Protein AF-A0A957K0X7-F1 (afdb_monomer_lite)

Foldseek 3Di:
DVLVVCCVPPVPVSVVVLCLQVVLLVVLVVPVVQNLLSNLLSLLLLLLLLLVLLPDPCLLVVQLLLLLQFPPNPDPVVNCQQFCHPPPGRRGHPVSVVVSVVLSVLSNQLSVLLQCQLVADDDDVNFGRPSLVVSLVSLLVSLVSSVRRDPPPDPNVVSVVSSVSSCVSSGVVVNDRNPPDPDPVSVVSSCCSRPVQLVCCVVPVVPHDCSSVSNCSSPPPDLLDDDDDDCRLVVCQVPDDDPDRPQQVVCVVPDDPVVSVVVVVSSRD

Radius of gyration: 21.28 Å; chains: 1; bounding box: 50×46×60 Å

Structure (mmCIF, N/CA/C/O backbone):
data_AF-A0A957K0X7-F1
#
_entry.id   AF-A0A957K0X7-F1
#
loop_
_atom_site.group_PDB
_atom_site.id
_atom_site.type_symbol
_atom_site.label_atom_id
_atom_site.label_alt_id
_atom_site.label_comp_id
_atom_site.label_asym_id
_atom_site.label_entity_id
_atom_site.label_seq_id
_atom_site.pdbx_PDB_ins_code
_atom_site.Cartn_x
_atom_site.Cartn_y
_atom_site.Cartn_z
_atom_site.occupancy
_atom_site.B_iso_or_equiv
_atom_site.auth_seq_id
_atom_site.auth_comp_id
_atom_site.auth_asym_id
_atom_site.auth_atom_id
_atom_site.pdbx_PDB_model_num
ATOM 1 N N . PRO A 1 1 ? 5.829 -20.694 -10.466 1.00 75.94 1 PRO A N 1
ATOM 2 C CA . PRO A 1 1 ? 5.119 -22.002 -10.437 1.00 75.94 1 PRO A CA 1
ATOM 3 C C . PRO A 1 1 ? 4.956 -22.576 -9.020 1.00 75.94 1 PRO A C 1
ATOM 5 O O . PRO A 1 1 ? 3.853 -22.984 -8.684 1.00 75.94 1 PRO A O 1
ATOM 8 N N . LEU A 1 2 ? 6.001 -22.562 -8.178 1.00 86.12 2 LEU A N 1
ATOM 9 C CA . LEU A 1 2 ? 5.948 -23.133 -6.823 1.00 86.12 2 LEU A CA 1
ATOM 10 C C . LEU A 1 2 ? 4.827 -22.539 -5.955 1.00 86.12 2 LEU A C 1
ATOM 12 O O . LEU A 1 2 ? 4.089 -23.286 -5.329 1.00 86.12 2 LEU A O 1
ATOM 16 N N . LEU A 1 3 ? 4.651 -21.213 -5.975 1.00 87.25 3 LEU A N 1
ATOM 17 C CA . LEU A 1 3 ? 3.616 -20.561 -5.170 1.00 87.25 3 LEU A CA 1
ATOM 18 C C . LEU A 1 3 ? 2.190 -20.962 -5.587 1.00 87.25 3 LEU A C 1
ATOM 20 O O . LEU A 1 3 ? 1.330 -21.157 -4.739 1.00 87.25 3 LEU A O 1
ATOM 24 N N . LEU A 1 4 ? 1.949 -21.146 -6.889 1.00 88.25 4 LEU A N 1
ATOM 25 C CA . LEU A 1 4 ? 0.657 -21.624 -7.393 1.00 88.25 4 LEU A CA 1
ATOM 26 C C . LEU A 1 4 ? 0.376 -23.064 -6.949 1.00 88.25 4 LEU A C 1
ATOM 28 O O . LEU A 1 4 ? -0.741 -23.376 -6.549 1.00 88.25 4 LEU A O 1
ATOM 32 N N . LEU A 1 5 ? 1.399 -23.925 -6.982 1.00 90.44 5 LEU A N 1
ATOM 33 C CA . LEU A 1 5 ? 1.295 -25.305 -6.503 1.00 90.44 5 LEU A CA 1
ATOM 34 C C . LEU A 1 5 ? 1.078 -25.359 -4.986 1.00 90.44 5 LEU A C 1
ATOM 36 O O . LEU A 1 5 ? 0.284 -26.171 -4.518 1.00 90.44 5 LEU A O 1
ATOM 40 N N . LEU A 1 6 ? 1.721 -24.466 -4.226 1.00 90.81 6 LEU A N 1
ATOM 41 C CA . LEU A 1 6 ? 1.507 -24.337 -2.785 1.00 90.81 6 LEU A CA 1
ATOM 42 C C . LEU A 1 6 ? 0.037 -24.048 -2.470 1.00 90.81 6 LEU A C 1
ATOM 44 O O . LEU A 1 6 ? -0.514 -24.693 -1.591 1.00 90.81 6 LEU A O 1
ATOM 48 N N . GLY A 1 7 ? -0.627 -23.174 -3.233 1.00 88.94 7 GLY A N 1
ATOM 49 C CA . GLY A 1 7 ? -2.047 -22.856 -3.032 1.00 88.94 7 GLY A CA 1
ATOM 50 C C . GLY A 1 7 ? -3.010 -24.039 -3.183 1.00 88.94 7 GLY A C 1
ATOM 51 O O . GLY A 1 7 ? -4.114 -23.991 -2.640 1.00 88.94 7 GLY A O 1
ATOM 52 N N . LEU A 1 8 ? -2.602 -25.114 -3.868 1.00 90.75 8 LEU A N 1
ATOM 53 C CA . LEU A 1 8 ? -3.391 -26.346 -3.967 1.00 90.75 8 LEU A CA 1
ATOM 54 C C . LEU A 1 8 ? -3.310 -27.201 -2.694 1.00 90.75 8 LEU A C 1
ATOM 56 O O . LEU A 1 8 ? -4.257 -27.928 -2.405 1.00 90.75 8 LEU A O 1
ATOM 60 N N . ASN A 1 9 ? -2.205 -27.109 -1.949 1.00 91.50 9 ASN A N 1
ATOM 61 C CA . ASN A 1 9 ? -1.919 -27.963 -0.794 1.00 91.50 9 ASN A CA 1
ATOM 62 C C . ASN A 1 9 ? -2.063 -27.214 0.543 1.00 91.50 9 ASN A C 1
ATOM 64 O O . ASN A 1 9 ? -2.722 -27.690 1.461 1.00 91.50 9 ASN A O 1
ATOM 68 N N . ASP A 1 10 ? -1.494 -26.012 0.632 1.00 92.50 10 ASP A N 1
ATOM 69 C CA . ASP A 1 10 ? -1.505 -25.153 1.813 1.00 92.50 10 ASP A CA 1
ATOM 70 C C . ASP A 1 10 ? -2.049 -23.762 1.462 1.00 92.50 10 ASP A C 1
ATOM 72 O O . ASP A 1 10 ? -1.348 -22.854 0.996 1.00 92.50 10 ASP A O 1
ATOM 76 N N . ARG A 1 11 ? -3.346 -23.590 1.722 1.00 87.81 11 ARG A N 1
ATOM 77 C CA . ARG A 1 11 ? -4.038 -22.315 1.511 1.00 87.81 11 ARG A CA 1
ATOM 78 C C . ARG A 1 11 ? -3.596 -21.244 2.502 1.00 87.81 11 ARG A C 1
ATOM 80 O O . ARG A 1 11 ? -3.656 -20.069 2.154 1.00 87.81 11 ARG A O 1
ATOM 87 N N . ALA A 1 12 ? -3.172 -21.615 3.709 1.00 88.00 12 ALA A N 1
ATOM 88 C CA . ALA A 1 12 ? -2.762 -20.650 4.720 1.00 88.00 12 ALA A CA 1
ATOM 89 C C . ALA A 1 12 ? -1.442 -19.996 4.312 1.00 88.00 12 ALA A C 1
ATOM 91 O O . ALA A 1 12 ? -1.374 -18.771 4.235 1.00 88.00 12 ALA A O 1
ATOM 92 N N . ALA A 1 13 ? -0.436 -20.795 3.949 1.00 88.50 13 ALA A N 1
ATOM 93 C CA . ALA A 1 13 ? 0.838 -20.285 3.455 1.00 88.50 13 ALA A CA 1
ATOM 94 C C . ALA A 1 13 ? 0.672 -19.501 2.145 1.00 88.50 13 ALA A C 1
ATOM 96 O O . ALA A 1 13 ? 1.272 -18.438 1.984 1.00 88.50 13 ALA A O 1
ATOM 97 N N . PHE A 1 14 ? -0.185 -19.976 1.233 1.00 90.75 14 PHE A N 1
ATOM 98 C CA . PHE A 1 14 ? -0.487 -19.251 0.001 1.00 90.75 14 PHE A CA 1
ATOM 99 C C . PHE A 1 14 ? -1.136 -17.894 0.269 1.00 90.75 14 PHE A C 1
ATOM 101 O O . PHE A 1 14 ? -0.671 -16.902 -0.265 1.00 90.75 14 PHE A O 1
ATOM 108 N N . LEU A 1 15 ? -2.168 -17.804 1.111 1.00 87.50 15 LEU A N 1
ATOM 109 C CA . LEU A 1 15 ? -2.799 -16.516 1.424 1.00 87.50 15 LEU A CA 1
ATOM 110 C C . LEU A 1 15 ? -1.862 -15.598 2.225 1.00 87.50 15 LEU A C 1
ATOM 112 O O . LEU A 1 15 ? -1.816 -14.396 1.966 1.00 87.50 15 LEU A O 1
ATOM 116 N N . ALA A 1 16 ? -1.064 -16.155 3.141 1.00 85.19 16 ALA A N 1
ATOM 117 C CA . ALA A 1 16 ? -0.061 -15.412 3.902 1.00 85.19 16 ALA A CA 1
ATOM 118 C C . ALA A 1 16 ? 1.037 -14.819 3.006 1.00 85.19 16 ALA A C 1
ATOM 120 O O . ALA A 1 16 ? 1.579 -13.762 3.318 1.00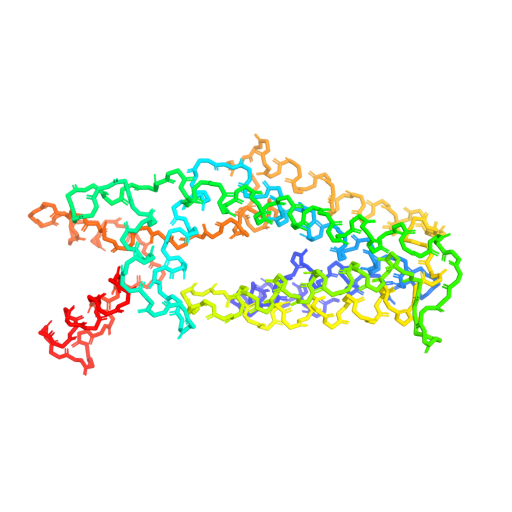 85.19 16 ALA A O 1
ATOM 121 N N . SER A 1 17 ? 1.332 -15.440 1.858 1.00 87.81 17 SER A N 1
ATOM 122 C CA . SER A 1 17 ? 2.281 -14.896 0.885 1.00 87.81 17 SER A CA 1
ATOM 123 C C . SER A 1 17 ? 1.725 -13.723 0.074 1.00 87.81 17 SER A C 1
ATOM 125 O O . SER A 1 17 ? 2.425 -13.235 -0.810 1.00 87.81 17 SER A O 1
ATOM 127 N N . ARG A 1 18 ? 0.467 -13.319 0.278 1.00 87.62 18 ARG A N 1
ATOM 128 C CA . ARG A 1 18 ? -0.176 -12.177 -0.398 1.00 87.62 18 ARG A CA 1
ATOM 129 C C . ARG A 1 18 ? -0.041 -12.220 -1.929 1.00 87.62 18 ARG A C 1
ATOM 131 O O . ARG A 1 18 ? 0.514 -11.294 -2.538 1.00 87.62 18 ARG A O 1
ATOM 138 N N . PRO A 1 19 ? -0.479 -13.319 -2.567 1.00 90.19 19 PRO A N 1
ATOM 139 C CA . PRO A 1 19 ? -0.255 -13.595 -3.980 1.00 90.19 19 PRO A CA 1
ATOM 140 C C . PRO A 1 19 ? -0.876 -12.518 -4.870 1.00 90.19 19 PRO A C 1
ATOM 142 O O . PRO A 1 19 ? -0.312 -12.195 -5.909 1.00 90.19 19 PRO A O 1
ATOM 145 N N . GLU A 1 20 ? -1.960 -11.880 -4.435 1.00 88.25 20 GLU A N 1
ATOM 146 C CA . GLU A 1 20 ? -2.572 -10.741 -5.117 1.00 88.25 20 GLU A CA 1
ATOM 147 C C . GLU A 1 20 ? -1.598 -9.565 -5.350 1.00 88.25 20 GLU A C 1
ATOM 149 O O . GLU A 1 20 ? -1.790 -8.792 -6.284 1.00 88.25 20 GLU A O 1
ATOM 154 N N . HIS A 1 21 ? -0.506 -9.479 -4.579 1.00 87.94 21 HIS A N 1
ATOM 155 C CA . HIS A 1 21 ? 0.579 -8.512 -4.773 1.00 87.94 21 HIS A CA 1
ATOM 156 C C . HIS A 1 21 ? 1.836 -9.171 -5.335 1.00 87.94 21 HIS A C 1
ATOM 158 O O . HIS A 1 21 ? 2.319 -8.830 -6.417 1.00 87.94 21 HIS A O 1
ATOM 164 N N . TYR A 1 22 ? 2.402 -10.105 -4.567 1.00 90.00 22 TYR A N 1
ATOM 165 C CA . TYR A 1 22 ? 3.768 -10.560 -4.795 1.00 90.00 22 TYR A CA 1
ATOM 166 C C . TYR A 1 22 ? 3.854 -11.566 -5.932 1.00 90.00 22 TYR A C 1
ATOM 168 O O . TYR A 1 22 ? 4.857 -11.568 -6.634 1.00 90.00 22 TYR A O 1
ATOM 176 N N . LEU A 1 23 ? 2.811 -12.359 -6.202 1.00 92.62 23 LEU A N 1
ATOM 177 C CA . LEU A 1 23 ? 2.811 -13.217 -7.390 1.00 92.62 23 LEU A CA 1
ATOM 178 C C . LEU A 1 23 ? 2.775 -12.374 -8.671 1.00 92.62 23 LEU A C 1
ATOM 180 O O . LEU A 1 23 ? 3.485 -12.685 -9.629 1.00 92.62 23 LEU A O 1
ATOM 184 N N . ILE A 1 24 ? 1.995 -11.289 -8.677 1.00 93.06 24 ILE A N 1
ATOM 185 C CA . ILE A 1 24 ? 1.929 -10.365 -9.815 1.00 93.06 24 ILE A CA 1
ATOM 186 C C . ILE A 1 24 ? 3.279 -9.663 -10.000 1.00 93.06 24 ILE A C 1
ATOM 188 O O . ILE A 1 24 ? 3.824 -9.673 -11.101 1.00 93.06 24 ILE A O 1
ATOM 192 N N . GLY A 1 25 ? 3.885 -9.161 -8.920 1.00 94.00 25 GLY A N 1
ATOM 193 C CA . GLY A 1 25 ? 5.240 -8.597 -8.953 1.00 94.00 25 GLY A CA 1
ATOM 194 C C . GLY A 1 25 ? 6.307 -9.592 -9.428 1.00 94.00 25 GLY A C 1
ATOM 195 O O . GLY A 1 25 ? 7.144 -9.246 -10.257 1.00 94.00 25 GLY A O 1
ATOM 196 N N . LEU A 1 26 ? 6.254 -10.847 -8.969 1.00 93.50 26 LEU A N 1
ATOM 197 C CA . LEU A 1 26 ? 7.161 -11.916 -9.403 1.00 93.50 26 LEU A CA 1
ATOM 198 C C . LEU A 1 26 ? 6.997 -12.249 -10.890 1.00 93.50 26 LEU A C 1
ATOM 200 O O . LEU A 1 26 ? 7.977 -12.568 -11.559 1.00 93.50 26 LEU A O 1
ATOM 204 N N . THR A 1 27 ? 5.779 -12.138 -11.424 1.00 94.31 27 THR A N 1
ATOM 205 C CA . THR A 1 27 ? 5.501 -12.377 -12.848 1.00 94.31 27 THR A CA 1
ATOM 206 C C . THR A 1 27 ? 6.247 -11.382 -13.740 1.00 94.31 27 THR A C 1
ATOM 208 O O . THR A 1 27 ? 6.718 -11.770 -14.806 1.00 94.31 27 THR A O 1
ATOM 211 N N . CYS A 1 28 ? 6.460 -10.139 -13.289 1.00 96.88 28 CYS A N 1
ATOM 212 C CA . CYS A 1 28 ? 7.259 -9.151 -14.024 1.00 96.88 28 CYS A CA 1
ATOM 213 C C . CYS A 1 28 ? 8.699 -9.631 -14.278 1.00 96.88 28 CYS A C 1
ATOM 215 O O . CYS A 1 28 ? 9.262 -9.346 -15.331 1.00 96.88 28 CYS A O 1
ATOM 217 N N . PHE A 1 29 ? 9.292 -10.410 -13.367 1.00 95.56 29 PHE A N 1
ATOM 218 C CA . PHE A 1 29 ? 10.654 -10.935 -13.531 1.00 95.56 29 PHE A CA 1
ATOM 219 C C . PHE A 1 29 ? 10.766 -12.062 -14.568 1.00 95.56 29 PHE A C 1
ATOM 221 O O . PHE A 1 29 ? 11.875 -12.393 -14.981 1.00 95.56 29 PHE A O 1
ATOM 228 N N . LEU A 1 30 ? 9.644 -12.611 -15.049 1.00 95.31 30 LEU A N 1
ATOM 229 C CA . LEU A 1 30 ? 9.630 -13.511 -16.209 1.00 95.31 30 LEU A CA 1
ATOM 230 C C . LEU A 1 30 ? 9.859 -12.762 -17.534 1.00 95.31 30 LEU A C 1
ATOM 232 O O . LEU A 1 30 ? 10.101 -13.394 -18.558 1.00 95.31 30 LEU A O 1
ATOM 236 N N . PHE A 1 31 ? 9.815 -11.426 -17.509 1.00 97.12 31 PHE A N 1
ATOM 237 C CA . PHE A 1 31 ? 10.054 -10.542 -18.647 1.00 97.12 31 PHE A CA 1
ATOM 238 C C . PHE A 1 31 ? 11.216 -9.591 -18.312 1.00 97.12 31 PHE A C 1
ATOM 240 O O . PHE A 1 31 ? 10.979 -8.447 -17.922 1.00 97.12 31 PHE A O 1
ATOM 247 N N . PRO A 1 32 ? 12.486 -10.024 -18.438 1.00 95.62 32 PRO A N 1
ATOM 248 C CA . PRO A 1 32 ? 13.634 -9.269 -17.926 1.00 95.62 32 PRO A CA 1
ATOM 249 C C . PRO A 1 32 ? 13.706 -7.818 -18.417 1.00 95.62 32 PRO A C 1
ATOM 251 O O . PRO A 1 32 ? 13.955 -6.921 -17.611 1.00 95.62 32 PRO A O 1
ATOM 254 N N . ALA A 1 33 ? 13.407 -7.584 -19.700 1.00 96.25 33 ALA A N 1
ATOM 255 C CA . ALA A 1 33 ? 13.411 -6.257 -20.319 1.00 96.25 33 ALA A CA 1
ATOM 256 C C . ALA A 1 33 ? 12.363 -5.293 -19.730 1.00 96.25 33 ALA A C 1
ATOM 258 O O . ALA A 1 33 ? 12.606 -4.092 -19.663 1.00 96.25 33 ALA A O 1
ATOM 259 N N . ASP A 1 34 ? 11.234 -5.820 -19.252 1.00 97.44 34 ASP A N 1
ATOM 260 C CA . ASP A 1 34 ? 10.107 -5.033 -18.742 1.00 97.44 34 ASP A CA 1
ATOM 261 C C . ASP A 1 34 ? 9.966 -5.115 -17.213 1.00 97.44 34 ASP A C 1
ATOM 263 O O . ASP A 1 34 ? 9.075 -4.494 -16.633 1.00 97.44 34 ASP A O 1
ATOM 267 N N . SER A 1 35 ? 10.834 -5.878 -16.544 1.00 97.38 35 SER A N 1
ATOM 268 C CA . SER A 1 35 ? 10.700 -6.253 -15.132 1.00 97.38 35 SER A CA 1
ATOM 269 C C . SER A 1 35 ? 10.519 -5.052 -14.197 1.00 97.38 35 SER A C 1
ATOM 271 O O . SER A 1 35 ? 9.597 -5.034 -13.381 1.00 97.38 35 SER A O 1
ATOM 273 N N . LEU A 1 36 ? 11.343 -4.012 -14.358 1.00 97.56 36 LEU A N 1
ATOM 274 C CA . LEU A 1 36 ? 11.275 -2.785 -13.558 1.00 97.56 36 LEU A CA 1
ATOM 275 C C . LEU A 1 36 ? 10.029 -1.947 -13.868 1.00 97.56 36 LEU A C 1
ATOM 277 O O . LEU A 1 36 ? 9.385 -1.448 -12.946 1.00 97.56 36 LEU A O 1
ATOM 281 N N . ALA A 1 37 ? 9.677 -1.793 -15.147 1.00 97.88 37 ALA A N 1
ATOM 282 C CA . ALA A 1 37 ? 8.491 -1.043 -15.559 1.00 97.88 37 ALA A CA 1
ATOM 283 C C . ALA A 1 37 ? 7.209 -1.727 -15.053 1.00 97.88 37 ALA A C 1
ATOM 285 O O . ALA A 1 37 ? 6.363 -1.086 -14.427 1.00 97.88 37 ALA A O 1
ATOM 286 N N . GLY A 1 38 ? 7.124 -3.051 -15.205 1.00 98.12 38 GLY A N 1
ATOM 287 C CA . GLY A 1 38 ? 6.034 -3.864 -14.681 1.00 98.12 38 GLY A CA 1
ATOM 288 C C . GLY A 1 38 ? 5.938 -3.793 -13.158 1.00 98.12 38 GLY A C 1
ATOM 289 O O . GLY A 1 38 ? 4.861 -3.545 -12.625 1.00 98.12 38 GLY A O 1
ATOM 290 N N . ALA A 1 39 ? 7.056 -3.929 -12.436 1.00 97.81 39 ALA A N 1
ATOM 291 C CA . ALA A 1 39 ? 7.071 -3.805 -10.977 1.00 97.81 39 ALA A CA 1
ATOM 292 C C . ALA A 1 39 ? 6.598 -2.420 -10.496 1.00 97.81 39 ALA A C 1
ATOM 294 O O . ALA A 1 39 ? 5.849 -2.339 -9.521 1.00 97.81 39 ALA A O 1
ATOM 295 N N . LYS A 1 40 ? 6.954 -1.333 -11.199 1.00 98.06 40 LYS A N 1
ATOM 296 C CA . LYS A 1 40 ? 6.414 0.007 -10.911 1.00 98.06 40 LYS A CA 1
ATOM 297 C C . LYS A 1 40 ? 4.900 0.056 -11.052 1.00 98.06 40 LYS A C 1
ATOM 299 O O . LYS A 1 40 ? 4.242 0.608 -10.175 1.00 98.06 40 LYS A O 1
ATOM 304 N N . LEU A 1 41 ? 4.345 -0.521 -12.119 1.00 98.12 41 LEU A N 1
ATOM 305 C CA . LEU A 1 41 ? 2.894 -0.582 -12.305 1.00 98.12 41 LEU A CA 1
ATOM 306 C C . LEU A 1 41 ? 2.215 -1.367 -11.185 1.00 98.12 41 LEU A C 1
ATOM 308 O O . LEU A 1 41 ? 1.186 -0.919 -10.690 1.00 98.12 41 LEU A O 1
ATOM 312 N N . VAL A 1 42 ? 2.810 -2.479 -10.738 1.00 97.94 42 VAL A N 1
ATOM 313 C CA . VAL A 1 42 ? 2.302 -3.234 -9.584 1.00 97.94 42 VAL A CA 1
ATOM 314 C C . VAL A 1 42 ? 2.255 -2.341 -8.345 1.00 97.94 42 VAL A C 1
ATOM 316 O O . VAL A 1 42 ? 1.189 -2.200 -7.760 1.00 97.94 42 VAL A O 1
ATOM 319 N N . TRP A 1 43 ? 3.348 -1.663 -7.982 1.00 97.50 43 TRP A N 1
ATOM 320 C CA . TRP A 1 43 ? 3.361 -0.753 -6.826 1.00 97.50 43 TRP A CA 1
ATOM 321 C C . TRP A 1 43 ? 2.329 0.377 -6.940 1.00 97.50 43 TRP A C 1
ATOM 323 O O . TRP A 1 43 ? 1.587 0.627 -5.990 1.00 97.50 43 TRP A O 1
ATOM 333 N N . LEU A 1 44 ? 2.231 1.023 -8.108 1.00 97.69 44 LEU A N 1
ATOM 334 C CA . LEU A 1 44 ? 1.233 2.067 -8.363 1.00 97.69 44 LEU A CA 1
ATOM 335 C C . LEU A 1 44 ? -0.194 1.533 -8.220 1.00 97.69 44 LEU A C 1
ATOM 337 O O . LEU A 1 44 ? -1.015 2.171 -7.566 1.00 97.69 44 LEU A O 1
ATOM 341 N N . GLY A 1 45 ? -0.483 0.363 -8.796 1.00 97.19 45 GLY A N 1
ATOM 342 C CA . GLY A 1 45 ? -1.791 -0.280 -8.711 1.00 97.19 45 GLY A CA 1
ATOM 343 C C . GLY A 1 45 ? -2.163 -0.621 -7.271 1.00 97.19 45 GLY A C 1
ATOM 344 O O . GLY A 1 45 ? -3.281 -0.344 -6.843 1.00 97.19 45 GLY A O 1
ATOM 345 N N . ILE A 1 46 ? -1.214 -1.146 -6.496 1.00 95.81 46 ILE A N 1
ATOM 346 C CA . ILE A 1 46 ? -1.425 -1.464 -5.083 1.00 95.81 46 ILE A CA 1
ATOM 347 C C . ILE A 1 46 ? -1.791 -0.208 -4.295 1.00 95.81 46 ILE A C 1
ATOM 349 O O . ILE A 1 46 ? -2.814 -0.206 -3.615 1.00 95.81 46 ILE A O 1
ATOM 353 N N . TRP A 1 47 ? -0.993 0.858 -4.390 1.00 96.88 47 TRP A N 1
ATOM 354 C CA . TRP A 1 47 ? -1.267 2.106 -3.674 1.00 96.88 47 TRP A CA 1
ATOM 355 C C . TRP A 1 47 ? -2.580 2.753 -4.117 1.00 96.88 47 TRP A C 1
ATOM 357 O O . TRP A 1 47 ? -3.357 3.205 -3.278 1.00 96.88 47 TRP A O 1
ATOM 367 N N . PHE A 1 48 ? -2.874 2.731 -5.418 1.00 97.69 48 PHE A N 1
ATOM 368 C CA . PHE A 1 48 ? -4.123 3.256 -5.958 1.00 97.69 48 PHE A CA 1
ATOM 369 C C . PHE A 1 48 ? -5.345 2.526 -5.390 1.00 97.69 48 PHE A C 1
ATOM 371 O O . PHE A 1 48 ? -6.277 3.164 -4.898 1.00 97.69 48 PHE A O 1
ATOM 378 N N . TRP A 1 49 ? -5.350 1.191 -5.408 1.00 96.62 49 TRP A N 1
ATOM 379 C CA . TRP A 1 49 ? -6.476 0.420 -4.879 1.00 96.62 49 TRP A CA 1
ATOM 380 C C . TRP A 1 49 ? -6.531 0.421 -3.353 1.00 96.62 49 TRP A C 1
ATOM 382 O O . TRP A 1 49 ? -7.624 0.400 -2.787 1.00 96.62 49 TRP A O 1
ATOM 392 N N . ALA A 1 50 ? -5.388 0.534 -2.674 1.00 94.44 50 ALA A N 1
ATOM 393 C CA . ALA A 1 50 ? -5.346 0.741 -1.234 1.00 94.44 50 ALA A CA 1
ATOM 394 C C . ALA A 1 50 ? -5.998 2.076 -0.839 1.00 94.44 50 ALA A C 1
ATOM 396 O O . ALA A 1 50 ? -6.810 2.092 0.091 1.00 94.44 50 ALA A O 1
ATOM 397 N N . ALA A 1 51 ? -5.741 3.160 -1.575 1.00 96.38 51 ALA A N 1
ATOM 398 C CA . ALA A 1 51 ? -6.442 4.433 -1.406 1.00 96.38 51 ALA A CA 1
ATOM 399 C C . ALA A 1 51 ? -7.931 4.317 -1.784 1.00 96.38 51 ALA A C 1
ATOM 401 O O . ALA A 1 51 ? -8.802 4.766 -1.041 1.00 96.38 51 ALA A O 1
ATOM 402 N N . THR A 1 52 ? -8.248 3.642 -2.893 1.00 96.75 52 THR A N 1
ATOM 403 C CA . THR A 1 52 ? -9.634 3.431 -3.360 1.00 96.75 52 THR A CA 1
ATOM 404 C C . THR A 1 52 ? -10.480 2.707 -2.332 1.00 96.75 52 THR A C 1
ATOM 406 O O . THR A 1 52 ? -11.616 3.105 -2.082 1.00 96.75 52 THR A O 1
ATOM 409 N N . SER A 1 53 ? -9.914 1.697 -1.671 1.00 93.62 53 SER A N 1
ATOM 410 C CA . SER A 1 53 ? -10.620 0.950 -0.635 1.00 93.62 53 SER A CA 1
ATOM 411 C C . SER A 1 53 ? -11.165 1.856 0.469 1.00 93.62 53 SER A C 1
ATOM 413 O O . SER A 1 53 ? -12.208 1.543 1.028 1.00 93.62 53 SER A O 1
ATOM 415 N N . LYS A 1 54 ? -10.523 3.002 0.741 1.00 94.06 54 LYS A N 1
ATOM 416 C CA . LYS A 1 54 ? -10.860 3.953 1.811 1.00 94.06 54 LYS A CA 1
ATOM 417 C C . LYS A 1 54 ? -11.988 4.922 1.449 1.00 94.06 54 LYS A C 1
ATOM 419 O O . LYS A 1 54 ? -12.451 5.668 2.311 1.00 94.06 54 LYS A O 1
ATOM 424 N N . LEU A 1 55 ? -12.472 4.898 0.205 1.00 93.94 55 LEU A N 1
ATOM 425 C CA . LEU A 1 55 ? -13.602 5.703 -0.268 1.00 93.94 55 LEU A CA 1
ATOM 426 C C . LEU A 1 55 ? -14.944 5.118 0.193 1.00 93.94 55 LEU A C 1
ATOM 428 O O . LEU A 1 55 ? -15.768 4.680 -0.606 1.00 93.94 55 LEU A O 1
ATOM 432 N N . ASN A 1 56 ? -15.162 5.081 1.505 1.00 90.06 56 ASN A N 1
ATOM 433 C CA . ASN A 1 56 ? -16.378 4.541 2.098 1.00 90.06 56 ASN A CA 1
ATOM 434 C C . ASN A 1 56 ? -16.691 5.198 3.457 1.00 90.06 56 ASN A C 1
ATOM 436 O O . ASN A 1 56 ? -15.874 5.913 4.035 1.00 90.06 56 ASN A O 1
ATOM 440 N N . HIS A 1 57 ? -17.888 4.931 3.986 1.00 88.81 57 HIS A N 1
ATOM 441 C CA . HIS A 1 57 ? -18.345 5.475 5.272 1.00 88.81 57 HIS A CA 1
ATOM 442 C C . HIS A 1 57 ? -17.726 4.807 6.509 1.00 88.81 57 HIS A C 1
ATOM 444 O O . HIS A 1 57 ? -17.829 5.350 7.606 1.00 88.81 57 HIS A O 1
ATOM 450 N N . HIS A 1 58 ? -17.099 3.643 6.343 1.00 87.69 58 HIS A N 1
ATOM 451 C CA . HIS A 1 58 ? -16.461 2.861 7.403 1.00 87.69 58 HIS A CA 1
ATOM 452 C C . HIS A 1 58 ? -15.044 3.358 7.730 1.00 87.69 58 HIS A C 1
ATOM 454 O O . HIS A 1 58 ? -14.636 3.334 8.887 1.00 87.69 58 HIS A O 1
ATOM 460 N N . PHE A 1 59 ? -14.299 3.890 6.759 1.00 90.88 59 PHE A N 1
ATOM 461 C CA . PHE A 1 59 ? -12.911 4.309 6.973 1.00 90.88 59 PHE A CA 1
ATOM 462 C C . PHE A 1 59 ? -12.714 5.364 8.088 1.00 90.88 59 PHE A C 1
ATOM 464 O O . PHE A 1 59 ? -11.758 5.232 8.857 1.00 90.88 59 PHE A O 1
ATOM 471 N N . PRO A 1 60 ? -13.610 6.357 8.284 1.00 92.19 60 PRO A N 1
ATOM 472 C CA . PRO A 1 60 ? -13.556 7.237 9.454 1.00 92.19 60 PRO A CA 1
ATOM 473 C C . PRO A 1 60 ? -13.545 6.495 10.796 1.00 92.19 60 PRO A C 1
ATOM 475 O O . PRO A 1 60 ? -12.812 6.890 11.700 1.00 92.19 60 PRO A O 1
ATOM 478 N N . SER A 1 61 ? -14.302 5.403 10.921 1.00 88.56 61 SER A N 1
ATOM 479 C CA . SER A 1 61 ? -14.304 4.555 12.117 1.00 88.56 61 SER A CA 1
ATOM 480 C C . SER A 1 61 ? -12.962 3.876 12.341 1.00 88.56 61 SER A C 1
ATOM 482 O O . SER A 1 61 ? -12.465 3.854 13.467 1.00 88.56 61 SER A O 1
ATOM 484 N N . VAL A 1 62 ? -12.335 3.395 11.268 1.00 87.56 62 VAL A N 1
ATOM 485 C CA . VAL A 1 62 ? -10.999 2.794 11.331 1.00 87.56 62 VAL A CA 1
ATOM 486 C C . VAL A 1 62 ? -9.971 3.810 11.811 1.00 87.56 62 VAL A C 1
ATOM 488 O O . VAL A 1 62 ? -9.201 3.506 12.717 1.00 87.56 62 VAL A O 1
ATOM 491 N N . ILE A 1 63 ? -9.997 5.039 11.291 1.00 89.00 63 ILE A N 1
ATOM 492 C CA . ILE A 1 63 ? -9.105 6.112 11.751 1.00 89.00 63 ILE A CA 1
ATOM 493 C C . ILE A 1 63 ? -9.337 6.459 13.222 1.00 89.00 63 ILE A C 1
ATOM 495 O O . ILE A 1 63 ? -8.363 6.621 13.957 1.00 89.00 63 ILE A O 1
ATOM 499 N N . THR A 1 64 ? -10.592 6.538 13.675 1.00 88.88 64 THR A N 1
ATOM 500 C CA . THR A 1 64 ? -10.915 6.774 15.090 1.00 88.88 64 THR A CA 1
ATOM 501 C C . THR A 1 64 ? -10.261 5.725 15.991 1.00 88.88 64 THR A C 1
ATOM 503 O O . THR A 1 64 ? -9.568 6.089 16.944 1.00 88.88 64 THR A O 1
ATOM 506 N N . VAL A 1 65 ? -10.432 4.437 15.682 1.00 82.31 65 VAL A N 1
ATOM 507 C CA . VAL A 1 65 ? -9.883 3.334 16.491 1.00 82.31 65 VAL A CA 1
ATOM 508 C C . VAL A 1 65 ? -8.359 3.276 16.389 1.00 82.31 65 VAL A C 1
ATOM 510 O O . VAL A 1 65 ? -7.681 3.158 17.410 1.00 82.31 65 VAL A O 1
ATOM 513 N N . MET A 1 66 ? -7.812 3.415 15.179 1.00 85.19 66 MET A N 1
ATOM 514 C CA . MET A 1 66 ? -6.373 3.382 14.912 1.00 85.19 66 MET A CA 1
ATOM 515 C C . MET A 1 66 ? -5.631 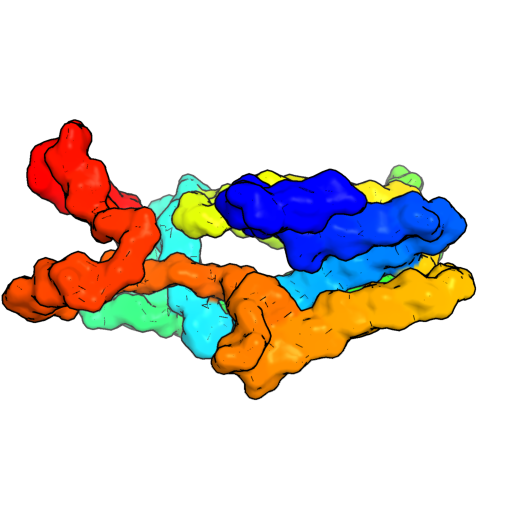4.468 15.699 1.00 85.19 66 MET A C 1
ATOM 517 O O . MET A 1 66 ? -4.619 4.193 16.339 1.00 85.19 66 MET A O 1
ATOM 521 N N . LEU A 1 67 ? -6.156 5.696 15.698 1.00 86.25 67 LEU A N 1
ATOM 522 C CA . LEU A 1 67 ? -5.556 6.820 16.413 1.00 86.25 67 LEU A CA 1
ATOM 523 C C . LEU A 1 67 ? -5.775 6.755 17.928 1.00 86.25 67 LEU A C 1
ATOM 525 O O . LEU A 1 67 ? -4.898 7.174 18.685 1.00 86.25 67 LEU A O 1
ATOM 529 N N . SER A 1 68 ? -6.911 6.220 18.384 1.00 83.44 68 SER A N 1
ATOM 530 C CA . SER A 1 68 ? -7.168 6.021 19.820 1.00 83.44 68 SER A CA 1
ATOM 531 C C . SER A 1 68 ? -6.193 5.016 20.430 1.00 83.44 68 SER A C 1
ATOM 533 O O . SER A 1 68 ? -5.694 5.233 21.532 1.00 83.44 68 SER A O 1
ATOM 535 N N . ASN A 1 69 ? -5.820 3.996 19.657 1.00 75.88 69 ASN A N 1
ATOM 536 C CA . ASN A 1 69 ? -4.849 2.973 20.039 1.00 75.88 69 ASN A CA 1
ATOM 537 C C . ASN A 1 69 ? -3.399 3.322 19.678 1.00 75.88 69 ASN A C 1
ATOM 539 O O . ASN A 1 69 ? -2.508 2.486 19.789 1.00 75.88 69 ASN A O 1
ATOM 543 N N . SER A 1 70 ? -3.115 4.545 19.239 1.00 79.62 70 SER A N 1
ATOM 544 C CA . SER A 1 70 ? -1.762 4.926 18.845 1.00 79.62 70 SER A CA 1
ATOM 545 C C . SER A 1 70 ? -0.771 4.844 20.011 1.00 79.62 70 SER A C 1
ATOM 547 O O . SER A 1 70 ? -0.993 5.428 21.079 1.00 79.62 70 SER A O 1
ATOM 549 N N . GLY A 1 71 ? 0.379 4.199 19.782 1.00 73.69 71 GLY A N 1
ATOM 550 C CA . GLY A 1 71 ? 1.478 4.173 20.753 1.00 73.69 71 GLY A CA 1
ATOM 551 C C . GLY A 1 71 ? 2.153 5.540 20.927 1.00 73.69 71 GLY A C 1
ATOM 552 O O . GLY A 1 71 ? 2.691 5.832 22.004 1.00 73.69 71 GLY A O 1
ATOM 553 N N . LEU A 1 72 ? 2.083 6.383 19.887 1.00 80.88 72 LEU A N 1
ATOM 554 C CA . LEU A 1 72 ? 2.642 7.736 19.863 1.00 80.88 72 LEU A CA 1
ATOM 555 C C . LEU A 1 72 ? 1.626 8.801 20.295 1.00 80.88 72 LEU A C 1
ATOM 557 O O . LEU A 1 72 ? 1.982 9.733 21.018 1.00 80.88 72 LEU A O 1
ATOM 561 N N . ILE A 1 73 ? 0.351 8.669 19.914 1.00 80.25 73 ILE A N 1
ATOM 562 C CA . ILE A 1 73 ? -0.698 9.619 20.313 1.00 80.25 73 ILE A CA 1
ATOM 563 C C . ILE A 1 73 ? -1.292 9.188 21.660 1.00 80.25 73 ILE A C 1
ATOM 565 O O . ILE A 1 73 ? -2.259 8.431 21.751 1.00 80.25 73 ILE A O 1
ATOM 569 N N . ARG A 1 74 ? -0.703 9.714 22.739 1.00 82.56 74 ARG A N 1
ATOM 570 C CA . ARG A 1 74 ? -1.105 9.437 24.134 1.00 82.56 74 ARG A CA 1
ATOM 571 C C . ARG A 1 74 ? -2.011 10.503 24.757 1.00 82.56 74 ARG A C 1
ATOM 573 O O . ARG A 1 74 ? -2.442 10.358 25.895 1.00 82.56 74 ARG A O 1
ATOM 580 N N . SER A 1 75 ? -2.306 11.580 24.028 1.00 87.94 75 SER A N 1
ATOM 581 C CA . SER A 1 75 ? -3.151 12.668 24.532 1.00 87.94 75 SER A CA 1
ATOM 582 C C . SER A 1 75 ? -4.610 12.226 24.650 1.00 87.94 75 SER A C 1
ATOM 584 O O . SER A 1 75 ? -5.296 12.037 23.644 1.00 87.94 75 SER A O 1
ATOM 586 N N . THR A 1 76 ? -5.109 12.119 25.881 1.00 87.38 76 THR A N 1
ATOM 587 C CA . THR A 1 76 ? -6.510 11.774 26.178 1.00 87.38 76 THR A CA 1
ATOM 588 C C . THR A 1 76 ? -7.492 12.783 25.586 1.00 87.38 76 THR A C 1
ATOM 590 O O . THR A 1 76 ? -8.553 12.402 25.096 1.00 87.38 76 THR A O 1
ATOM 593 N N . TRP A 1 77 ? -7.125 14.067 25.560 1.00 91.00 77 TRP A N 1
ATOM 594 C CA . TRP A 1 77 ? -7.920 15.117 24.925 1.00 91.00 77 TRP A CA 1
ATOM 595 C C . TRP A 1 77 ? -8.092 14.871 23.422 1.00 91.00 77 TRP A C 1
ATOM 597 O O . TRP A 1 77 ? -9.208 14.965 22.909 1.00 91.00 77 TRP A O 1
ATOM 607 N N . LEU A 1 78 ? -7.008 14.507 22.725 1.00 89.62 78 LEU A N 1
ATOM 608 C CA . LEU A 1 78 ? -7.064 14.241 21.288 1.00 89.62 78 LEU A CA 1
ATOM 609 C C . LEU A 1 78 ? -7.882 12.983 20.998 1.00 89.62 78 LEU A C 1
ATOM 611 O O . LEU A 1 78 ? -8.722 13.011 20.105 1.00 89.62 78 LEU A O 1
ATOM 615 N N . ARG A 1 79 ? -7.709 11.923 21.796 1.00 88.88 79 ARG A N 1
ATOM 616 C CA . ARG A 1 79 ? -8.499 10.689 21.669 1.00 88.88 79 ARG A CA 1
ATOM 617 C C . ARG A 1 79 ? -9.995 10.959 21.814 1.00 88.88 79 ARG A C 1
ATOM 619 O O . ARG A 1 79 ? -10.768 10.576 20.946 1.00 88.88 79 ARG A O 1
ATOM 626 N N . ARG A 1 80 ? -10.409 11.725 22.830 1.00 91.50 80 ARG A N 1
ATOM 627 C CA . ARG A 1 80 ? -11.821 12.114 23.021 1.00 91.50 80 ARG A CA 1
ATOM 628 C C . ARG A 1 80 ? -12.383 12.911 21.840 1.00 91.50 80 ARG A C 1
ATOM 630 O O . ARG A 1 80 ? -13.536 12.716 21.474 1.00 91.50 80 ARG A O 1
ATOM 637 N N . ARG A 1 81 ? -11.571 13.766 21.207 1.00 94.56 81 ARG A N 1
ATOM 638 C CA . ARG A 1 81 ? -11.954 14.555 20.019 1.00 94.56 81 ARG A CA 1
ATOM 639 C C . ARG A 1 81 ? -12.169 13.711 18.757 1.00 94.56 81 ARG A C 1
ATOM 641 O O . ARG A 1 81 ? -12.761 14.220 17.804 1.00 94.56 81 ARG A O 1
ATOM 648 N N . LEU A 1 82 ? -11.712 12.457 18.715 1.00 92.44 82 LEU A N 1
ATOM 649 C CA . LEU A 1 82 ? -11.971 11.536 17.596 1.00 92.44 82 LEU A CA 1
ATOM 650 C C . LEU A 1 82 ? -13.407 10.986 17.598 1.00 92.44 82 LEU A C 1
ATOM 652 O O . LEU A 1 82 ? -13.863 10.474 16.573 1.00 92.44 82 LEU A O 1
ATOM 656 N N . TYR A 1 83 ? -14.123 11.140 18.712 1.00 92.94 83 TYR A N 1
ATOM 657 C CA . TYR A 1 83 ? -15.508 10.714 18.904 1.00 92.94 83 TYR A CA 1
ATOM 658 C C . TYR A 1 83 ? -16.463 11.911 18.883 1.00 92.94 83 TYR A C 1
ATOM 660 O O . TYR A 1 83 ? -16.064 13.039 19.189 1.00 92.94 83 TYR A O 1
ATOM 668 N N . ARG A 1 84 ? -17.724 11.698 18.485 1.00 94.31 84 ARG A N 1
ATOM 669 C CA . ARG A 1 84 ? -18.728 12.778 18.441 1.00 94.31 84 ARG A CA 1
ATOM 670 C C . ARG A 1 84 ? -18.998 13.368 19.820 1.00 94.31 84 ARG A C 1
ATOM 672 O O . ARG A 1 84 ? -19.011 14.591 19.940 1.00 94.31 84 ARG A O 1
ATOM 679 N N . HIS A 1 85 ? -19.200 12.517 20.825 1.00 93.44 85 HIS A N 1
ATOM 680 C CA . HIS A 1 85 ? -19.437 12.933 22.205 1.00 93.44 85 HIS A CA 1
ATOM 681 C C . HIS A 1 85 ? -18.966 11.846 23.178 1.00 93.44 85 HIS A C 1
ATOM 683 O O . HIS A 1 85 ? -19.756 11.043 23.650 1.00 93.44 85 HIS A O 1
ATOM 689 N N . PHE A 1 86 ? -17.667 11.776 23.467 1.00 87.38 86 PHE A N 1
ATOM 690 C CA . PHE A 1 86 ? -17.157 10.794 24.429 1.00 87.38 86 PHE A CA 1
ATOM 691 C C . PHE A 1 86 ? -17.625 11.118 25.868 1.00 87.38 86 PHE A C 1
ATOM 693 O O . PHE A 1 86 ? -17.461 12.271 26.276 1.00 87.38 86 PHE A O 1
ATOM 700 N N . PRO A 1 87 ? -18.088 10.137 26.674 1.00 89.31 87 PRO A N 1
ATOM 701 C CA . PRO A 1 87 ? -18.163 8.696 26.384 1.00 89.31 87 PRO A CA 1
ATOM 702 C C . PRO A 1 87 ? -19.487 8.216 25.753 1.00 89.31 87 PRO A C 1
ATOM 704 O O . PRO A 1 87 ? -19.567 7.061 25.351 1.00 89.31 87 PRO A O 1
ATOM 707 N N . ASP A 1 88 ? -20.504 9.073 25.644 1.00 89.75 88 ASP A N 1
ATOM 708 C CA . ASP A 1 88 ? -21.887 8.675 25.318 1.00 89.75 88 ASP A CA 1
ATOM 709 C C . ASP A 1 88 ? -22.159 8.379 23.824 1.00 89.75 88 ASP A C 1
ATOM 711 O O . ASP A 1 88 ? -23.088 7.648 23.489 1.00 89.75 88 ASP A O 1
ATOM 715 N N . ASP A 1 89 ? -21.365 8.935 22.904 1.00 89.25 89 ASP A N 1
ATOM 716 C CA . ASP A 1 89 ? -21.454 8.721 21.452 1.00 89.25 89 ASP A CA 1
ATOM 717 C C . ASP A 1 89 ? -20.062 8.480 20.849 1.00 89.25 89 ASP A C 1
ATOM 719 O O . ASP A 1 89 ? -19.299 9.415 20.563 1.00 89.25 89 ASP A O 1
ATOM 723 N N . LEU A 1 90 ? -19.760 7.199 20.617 1.00 87.56 90 LEU A N 1
ATOM 724 C CA . LEU A 1 90 ? -18.494 6.704 20.068 1.00 87.56 90 LEU A CA 1
ATOM 725 C C . LEU A 1 90 ? -18.457 6.658 18.528 1.00 87.56 90 LEU A C 1
ATOM 727 O O . LEU A 1 90 ? -17.549 6.068 17.935 1.00 87.56 90 LEU A O 1
ATOM 731 N N . ARG A 1 91 ? -19.422 7.276 17.835 1.00 90.12 91 ARG A N 1
ATOM 732 C CA . ARG A 1 91 ? -19.341 7.418 16.373 1.00 90.12 91 ARG A CA 1
ATOM 733 C C . ARG A 1 91 ? -18.200 8.372 15.983 1.00 90.12 91 ARG A C 1
ATOM 735 O O . ARG A 1 91 ? -17.864 9.269 16.765 1.00 90.12 91 ARG A O 1
ATOM 742 N N . PRO A 1 92 ? -17.636 8.251 14.764 1.00 91.94 92 PRO A N 1
ATOM 743 C CA . PRO A 1 92 ? -16.539 9.105 14.320 1.00 91.94 92 PRO A CA 1
ATOM 744 C C . PRO A 1 92 ? -16.943 10.582 14.308 1.00 91.94 92 PRO A C 1
ATOM 746 O O . PRO A 1 92 ? -18.026 10.954 13.827 1.00 91.94 92 PRO A O 1
ATOM 749 N N . SER A 1 93 ? -16.071 11.428 14.852 1.00 95.81 93 SER A N 1
ATOM 750 C CA . SER A 1 93 ? -16.240 12.879 14.847 1.00 95.81 93 SER A CA 1
ATOM 751 C C . SER A 1 93 ? -15.901 13.486 13.485 1.00 95.81 93 SER A C 1
ATOM 753 O O . SER A 1 93 ? -15.314 12.840 12.618 1.00 95.81 93 SER A O 1
ATOM 755 N N . ARG A 1 94 ? -16.195 14.783 13.308 1.00 96.81 94 ARG A N 1
ATOM 756 C CA . ARG A 1 94 ? -15.742 15.530 12.121 1.00 96.81 94 ARG A CA 1
ATOM 757 C C . ARG A 1 94 ? -14.219 15.520 11.979 1.00 96.81 94 ARG A C 1
ATOM 759 O O . ARG A 1 94 ? -13.733 15.462 10.859 1.00 96.81 94 ARG A O 1
ATOM 766 N N . LEU A 1 95 ? -13.477 15.542 13.092 1.00 96.06 95 LEU A N 1
ATOM 767 C CA . LEU A 1 95 ? -12.016 15.451 13.068 1.00 96.06 95 LEU A CA 1
ATOM 768 C C . LEU A 1 95 ? -11.571 14.106 12.485 1.00 96.06 95 LEU A C 1
ATOM 770 O O . LEU A 1 95 ? -10.749 14.091 11.575 1.00 96.06 95 LEU A O 1
ATOM 774 N N . ALA A 1 96 ? -12.139 12.997 12.966 1.00 93.56 96 ALA A N 1
ATOM 775 C CA . ALA A 1 96 ? -11.814 11.667 12.456 1.00 93.56 96 ALA A CA 1
ATOM 776 C C . ALA A 1 96 ? -12.149 11.526 10.964 1.00 93.56 96 ALA A C 1
ATOM 778 O O . ALA A 1 96 ? -11.321 11.048 10.193 1.00 93.56 96 ALA A O 1
ATOM 779 N N . THR A 1 97 ? -13.313 12.023 10.535 1.00 96.44 97 THR A N 1
ATOM 780 C CA . THR A 1 97 ? -13.703 12.042 9.118 1.00 96.44 97 THR A CA 1
ATOM 781 C C . THR A 1 97 ? -12.734 12.864 8.265 1.00 96.44 97 THR A C 1
ATOM 783 O O . THR A 1 97 ? -12.296 12.396 7.217 1.00 96.44 97 THR A O 1
ATOM 786 N N . THR A 1 98 ? -12.338 14.060 8.711 1.00 97.44 98 THR A N 1
ATOM 787 C CA . THR A 1 98 ? -11.357 14.886 7.990 1.00 97.44 98 THR A CA 1
ATOM 788 C C . THR A 1 98 ? -10.001 14.193 7.892 1.00 97.44 98 THR A C 1
ATOM 790 O O . THR A 1 98 ? -9.406 14.182 6.818 1.00 97.44 98 THR A O 1
ATOM 793 N N . LEU A 1 99 ? -9.520 13.578 8.977 1.00 95.19 99 LEU A N 1
ATOM 794 C CA . LEU A 1 99 ? -8.258 12.832 8.979 1.00 95.19 99 LEU A CA 1
ATOM 795 C C . LEU A 1 99 ? -8.313 11.613 8.047 1.00 95.19 99 LEU A C 1
ATOM 797 O O . LEU A 1 99 ? -7.340 11.337 7.350 1.00 95.19 99 LEU A O 1
ATOM 801 N N . ALA A 1 100 ? -9.455 10.927 7.975 1.00 94.44 100 ALA A N 1
ATOM 802 C CA . ALA A 1 100 ? -9.676 9.819 7.051 1.00 94.44 100 ALA A CA 1
ATOM 803 C C . ALA A 1 100 ? -9.618 10.259 5.584 1.00 94.44 100 ALA A C 1
ATOM 805 O O . ALA A 1 100 ? -8.921 9.643 4.773 1.00 94.44 100 ALA A O 1
ATOM 806 N N . HIS A 1 101 ? -10.275 11.365 5.238 1.00 97.06 101 HIS A N 1
ATOM 807 C CA . HIS A 1 101 ? -10.175 11.918 3.889 1.00 97.06 101 HIS A CA 1
ATOM 808 C C . HIS A 1 101 ? -8.765 12.424 3.579 1.00 97.06 101 HIS A C 1
ATOM 810 O O . HIS A 1 101 ? -8.257 12.134 2.500 1.00 97.06 101 HIS A O 1
ATOM 816 N N . ALA A 1 102 ? -8.104 13.103 4.521 1.00 96.69 102 ALA A N 1
ATOM 817 C CA . ALA A 1 102 ? -6.727 13.557 4.351 1.00 96.69 102 ALA A CA 1
ATOM 818 C C . ALA A 1 102 ? -5.779 12.380 4.087 1.00 96.69 102 ALA A C 1
ATOM 820 O O . ALA A 1 102 ? -5.033 12.417 3.115 1.00 96.69 102 ALA A O 1
ATOM 821 N N . GLY A 1 103 ? -5.872 11.305 4.876 1.00 95.31 103 GLY A N 1
ATOM 822 C CA . GLY A 1 103 ? -5.090 10.089 4.658 1.00 95.31 103 GLY A CA 1
ATOM 823 C C . GLY A 1 103 ? -5.348 9.465 3.285 1.00 95.31 103 GLY A C 1
ATOM 824 O O . GLY A 1 103 ? -4.401 9.138 2.578 1.00 95.31 103 GLY A O 1
ATOM 825 N N . THR A 1 104 ? -6.614 9.386 2.867 1.00 96.94 104 THR A N 1
ATOM 826 C CA . THR A 1 104 ? -6.990 8.862 1.541 1.00 96.94 104 THR A CA 1
ATOM 827 C C . THR A 1 104 ? -6.414 9.714 0.406 1.00 96.94 104 THR A C 1
ATOM 829 O O . THR A 1 104 ? -5.863 9.184 -0.555 1.00 96.94 104 THR A O 1
ATOM 832 N N . VAL A 1 105 ? -6.494 11.044 0.517 1.00 98.06 105 VAL A N 1
ATOM 833 C CA . VAL A 1 105 ? -5.923 11.976 -0.468 1.00 98.06 105 VAL A CA 1
ATOM 834 C C . VAL A 1 105 ? -4.403 11.856 -0.514 1.00 98.06 105 VAL A C 1
ATOM 836 O O . VAL A 1 105 ? -3.839 11.787 -1.602 1.00 98.06 105 VAL A O 1
ATOM 839 N N . THR A 1 106 ? -3.730 11.793 0.639 1.00 97.75 106 THR A N 1
ATOM 840 C CA . THR A 1 106 ? -2.278 11.583 0.705 1.00 97.75 106 THR A CA 1
ATOM 841 C C . THR A 1 106 ? -1.873 10.287 0.008 1.00 97.75 106 THR A C 1
ATOM 843 O O . THR A 1 106 ? -0.887 10.283 -0.727 1.00 97.75 106 THR A O 1
ATOM 846 N N . GLU A 1 107 ? -2.651 9.219 0.182 1.00 97.00 107 GLU A N 1
ATOM 847 C CA . GLU A 1 107 ? -2.374 7.914 -0.417 1.00 97.00 107 GLU A CA 1
ATOM 848 C C . GLU A 1 107 ? -2.574 7.867 -1.931 1.00 97.00 107 GLU A C 1
ATOM 850 O O . GLU A 1 107 ? -1.851 7.152 -2.616 1.00 97.00 107 GLU A O 1
ATOM 855 N N . TYR A 1 108 ? -3.477 8.681 -2.481 1.00 98.12 108 TYR A N 1
ATOM 856 C CA . TYR A 1 108 ? -3.524 8.925 -3.925 1.00 98.12 108 TYR A CA 1
ATOM 857 C C . TYR A 1 108 ? -2.413 9.852 -4.413 1.00 98.12 108 TYR A C 1
ATOM 859 O O . TYR A 1 108 ? -1.949 9.725 -5.544 1.00 98.12 108 TYR A O 1
ATOM 867 N N . LEU A 1 109 ? -1.986 10.804 -3.585 1.00 98.31 109 LEU A N 1
ATOM 868 C CA . LEU A 1 109 ? -1.057 11.848 -3.997 1.00 98.31 109 LEU A CA 1
ATOM 869 C C . LEU A 1 109 ? 0.371 11.327 -4.170 1.00 98.31 109 LEU A C 1
ATOM 871 O O . LEU A 1 109 ? 0.994 11.599 -5.196 1.00 98.31 109 LEU A O 1
ATOM 875 N N . PHE A 1 110 ? 0.911 10.585 -3.200 1.00 97.75 110 PHE A N 1
ATOM 876 C CA . PHE A 1 110 ? 2.297 10.130 -3.301 1.00 97.75 110 PHE A CA 1
ATOM 877 C C . PHE A 1 110 ? 2.580 9.205 -4.507 1.00 97.75 110 PHE A C 1
ATOM 879 O O . PHE A 1 110 ? 3.624 9.416 -5.124 1.00 97.75 110 PHE A O 1
ATOM 886 N N . PRO A 1 111 ? 1.719 8.252 -4.940 1.00 97.06 111 PRO A N 1
ATOM 887 C CA . PRO A 1 111 ? 2.017 7.450 -6.127 1.00 97.06 111 PRO A CA 1
ATOM 888 C C . PRO A 1 111 ? 1.995 8.299 -7.404 1.00 97.06 111 PRO A C 1
ATOM 890 O O . PRO A 1 111 ? 2.805 8.064 -8.298 1.00 97.06 111 PRO A O 1
ATOM 893 N N . LEU A 1 112 ? 1.143 9.331 -7.480 1.00 96.75 112 LEU A N 1
ATOM 894 C CA . LEU A 1 112 ? 1.142 10.282 -8.596 1.00 96.75 112 LEU A CA 1
ATOM 895 C C . LEU A 1 112 ? 2.428 11.115 -8.623 1.00 96.75 112 LEU A C 1
ATOM 897 O O . LEU A 1 112 ? 3.046 11.254 -9.677 1.00 96.75 112 LEU A O 1
ATOM 901 N N . LEU A 1 113 ? 2.875 11.619 -7.469 1.00 96.88 113 LEU A N 1
ATOM 902 C CA . LEU A 1 113 ? 4.155 12.324 -7.362 1.00 96.88 113 LEU A CA 1
ATOM 903 C C . LEU A 1 113 ? 5.322 11.430 -7.786 1.00 96.88 113 LEU A C 1
ATOM 905 O O . LEU A 1 113 ? 6.195 11.875 -8.520 1.00 96.88 113 LEU A O 1
ATOM 909 N N . LEU A 1 114 ? 5.334 10.162 -7.376 1.00 96.56 114 LEU A N 1
ATOM 910 C CA . LEU A 1 114 ? 6.381 9.216 -7.763 1.00 96.56 114 LEU A CA 1
ATOM 911 C C . LEU A 1 114 ? 6.333 8.861 -9.258 1.00 96.56 114 LEU A C 1
ATOM 913 O O . LEU A 1 114 ? 7.385 8.751 -9.888 1.00 96.56 114 LEU A O 1
ATOM 917 N N . LEU A 1 115 ? 5.138 8.726 -9.841 1.00 95.31 115 LEU A N 1
ATOM 918 C CA . LEU A 1 115 ? 4.950 8.487 -11.273 1.00 95.31 115 LEU A CA 1
ATOM 919 C C . LEU A 1 115 ? 5.494 9.651 -12.112 1.00 95.31 115 LEU A C 1
ATOM 921 O O . LEU A 1 115 ? 6.297 9.440 -13.020 1.00 95.31 115 LEU A O 1
ATOM 925 N N . PHE A 1 116 ? 5.078 10.880 -11.802 1.00 93.00 116 PHE A N 1
ATOM 926 C CA . PHE A 1 116 ? 5.477 12.064 -12.567 1.00 93.00 116 PHE A CA 1
ATOM 927 C C . PHE A 1 116 ? 6.860 12.595 -12.178 1.00 93.00 116 PHE A C 1
ATOM 929 O O . PHE A 1 116 ? 7.509 13.270 -12.974 1.00 93.00 116 PHE A O 1
ATOM 936 N N . GLY A 1 117 ? 7.362 12.251 -10.993 1.00 90.31 117 GLY A N 1
ATOM 937 C CA . GLY A 1 117 ? 8.691 12.638 -10.532 1.00 90.31 117 GLY A CA 1
ATOM 938 C C . GLY A 1 117 ? 9.818 12.082 -11.400 1.00 90.31 117 GLY A C 1
ATOM 939 O O . GLY A 1 117 ? 10.832 12.760 -11.572 1.00 90.31 117 GLY A O 1
ATOM 940 N N . GLY A 1 118 ? 9.612 10.915 -12.024 1.00 82.94 118 GLY A N 1
ATOM 941 C CA . GLY A 1 118 ? 10.537 10.340 -13.009 1.00 82.94 118 GLY A CA 1
ATOM 942 C C . GLY A 1 118 ? 10.643 11.136 -14.317 1.00 82.94 118 GLY A C 1
ATOM 943 O O . GLY A 1 118 ? 11.640 11.009 -15.020 1.00 82.94 118 GLY A O 1
ATOM 944 N N . LEU A 1 119 ? 9.654 11.983 -14.626 1.00 86.06 119 LEU A N 1
ATOM 945 C CA . LEU A 1 119 ? 9.672 12.891 -15.782 1.00 86.06 119 LEU A CA 1
ATOM 946 C C . LEU A 1 119 ? 10.291 14.258 -15.448 1.00 86.06 119 LEU A C 1
ATOM 948 O O . LEU A 1 119 ? 10.558 15.058 -16.342 1.00 86.06 119 LEU A O 1
ATOM 952 N N . SER A 1 120 ? 10.488 14.549 -14.161 1.00 85.56 120 SER A N 1
ATOM 953 C CA . SER A 1 120 ? 11.004 15.829 -13.683 1.00 85.56 120 SER A CA 1
ATOM 954 C C . SER A 1 120 ? 12.530 15.878 -13.766 1.00 85.56 120 SER A C 1
ATOM 956 O O . SER A 1 120 ? 13.219 14.925 -13.398 1.00 85.56 120 SER A O 1
ATOM 958 N N . THR A 1 121 ? 13.065 17.009 -14.225 1.00 81.94 121 THR A N 1
ATOM 959 C CA . THR A 1 121 ? 14.507 17.256 -14.326 1.00 81.94 121 THR A CA 1
ATOM 960 C C . THR A 1 121 ? 15.047 18.001 -13.101 1.00 81.94 121 THR A C 1
ATOM 962 O O . THR A 1 121 ? 14.308 18.588 -12.311 1.00 81.94 121 THR A O 1
ATOM 965 N N . GLY A 1 122 ? 16.372 17.971 -12.936 1.00 82.69 122 GLY A N 1
ATOM 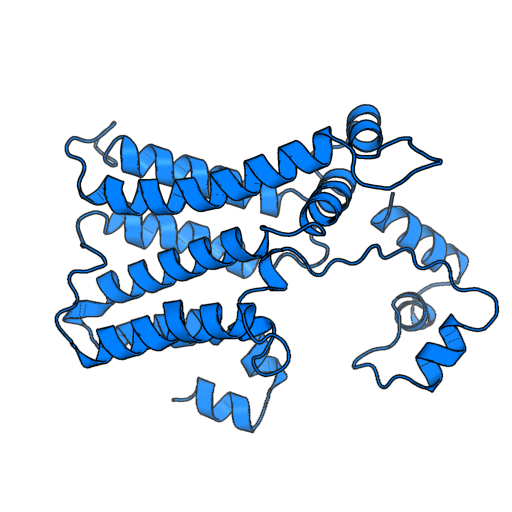966 C CA . GLY A 1 122 ? 17.059 18.550 -11.781 1.00 82.69 122 GLY A CA 1
ATOM 967 C C . GLY A 1 122 ? 17.164 17.575 -10.608 1.00 82.69 122 GLY A C 1
ATOM 968 O O . GLY A 1 122 ? 16.405 16.614 -10.503 1.00 82.69 122 GLY A O 1
ATOM 969 N N . ARG A 1 123 ? 18.156 17.783 -9.735 1.00 85.94 123 ARG A N 1
ATOM 970 C CA . ARG A 1 123 ? 18.369 16.944 -8.548 1.00 85.94 123 ARG A CA 1
ATOM 971 C C . ARG A 1 123 ? 18.617 17.810 -7.324 1.00 85.94 123 ARG A C 1
ATOM 973 O O . ARG A 1 123 ? 19.476 18.686 -7.353 1.00 85.94 123 ARG A O 1
ATOM 980 N N . ILE A 1 124 ? 17.911 17.522 -6.237 1.00 84.88 124 ILE A N 1
ATOM 981 C CA . ILE A 1 124 ? 18.176 18.119 -4.925 1.00 84.88 124 ILE A CA 1
ATOM 982 C C . ILE A 1 124 ? 19.300 17.321 -4.261 1.00 84.88 124 ILE A C 1
ATOM 984 O O . ILE A 1 124 ? 19.188 16.103 -4.125 1.00 84.88 124 ILE A O 1
ATOM 988 N N . PHE A 1 125 ? 20.398 17.993 -3.900 1.00 84.50 125 PHE A N 1
ATOM 989 C CA . PHE A 1 125 ? 21.603 17.383 -3.307 1.00 84.50 125 PHE A CA 1
ATOM 990 C C . PHE A 1 125 ? 22.165 16.182 -4.098 1.00 84.50 125 PHE A C 1
ATOM 992 O O . PHE A 1 125 ? 22.767 15.279 -3.528 1.00 84.50 125 PHE A O 1
ATOM 999 N N . GLY A 1 126 ? 21.931 16.133 -5.415 1.00 79.75 126 GLY A N 1
ATOM 1000 C CA . GLY A 1 126 ? 22.331 15.000 -6.258 1.00 79.75 126 GLY A CA 1
ATOM 1001 C C . GLY A 1 126 ? 21.520 13.710 -6.055 1.00 79.75 126 GLY A C 1
ATOM 1002 O O . GLY A 1 126 ? 21.863 12.697 -6.657 1.00 79.75 126 GLY A O 1
ATOM 1003 N N . LEU A 1 127 ? 20.441 13.729 -5.263 1.00 83.00 127 LEU A N 1
ATOM 1004 C CA . LEU A 1 127 ? 19.665 12.537 -4.900 1.00 83.00 127 LEU A CA 1
ATOM 1005 C C . LEU A 1 127 ? 18.566 12.219 -5.923 1.00 83.00 127 LEU A C 1
ATOM 1007 O O . LEU A 1 127 ? 18.649 11.232 -6.652 1.00 83.00 127 LEU A O 1
ATOM 1011 N N . ALA A 1 128 ? 17.543 13.065 -6.021 1.00 87.50 128 ALA A N 1
ATOM 1012 C CA . ALA A 1 128 ? 16.375 12.855 -6.880 1.00 87.50 128 ALA A CA 1
ATOM 1013 C C . ALA A 1 128 ? 15.773 14.195 -7.322 1.00 87.50 128 ALA A C 1
ATOM 1015 O O . ALA A 1 128 ? 16.139 15.245 -6.781 1.00 87.50 128 ALA A O 1
ATOM 1016 N N . SER A 1 129 ? 14.851 14.159 -8.288 1.00 92.00 129 SER A N 1
ATOM 1017 C CA . SER A 1 129 ? 14.065 15.343 -8.643 1.00 92.00 129 SER A CA 1
ATOM 1018 C C . SER A 1 129 ? 13.265 15.837 -7.429 1.00 92.00 129 SER A C 1
ATOM 1020 O O . SER A 1 129 ? 12.915 15.029 -6.560 1.00 92.00 129 SER A O 1
ATOM 1022 N N . PRO A 1 130 ? 12.960 17.144 -7.335 1.00 92.88 130 PRO A N 1
ATOM 1023 C CA . PRO A 1 130 ? 12.154 17.680 -6.237 1.00 92.88 130 PRO A CA 1
ATOM 1024 C C . PRO A 1 130 ? 10.834 16.926 -6.040 1.00 92.88 130 PRO A C 1
ATOM 1026 O O . PRO A 1 130 ? 10.441 16.639 -4.911 1.00 92.88 130 PRO A O 1
ATOM 1029 N N . ILE A 1 131 ? 10.184 16.553 -7.147 1.00 94.12 131 ILE A N 1
ATOM 1030 C CA . ILE A 1 131 ? 8.902 15.845 -7.146 1.00 94.12 131 ILE A CA 1
ATOM 1031 C C . ILE A 1 131 ? 9.074 14.410 -6.634 1.00 94.12 131 ILE A C 1
ATOM 1033 O O . ILE A 1 131 ? 8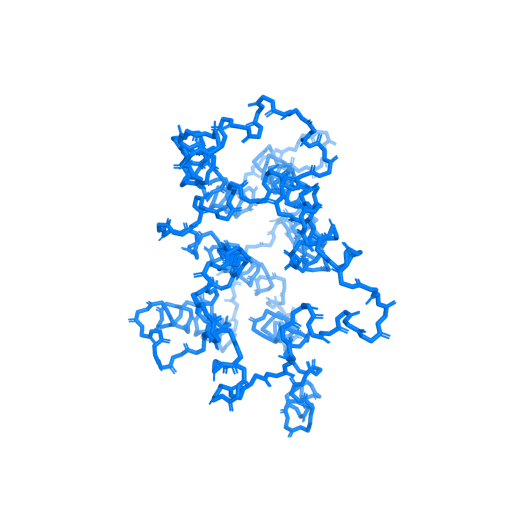.319 13.987 -5.759 1.00 94.12 131 ILE A O 1
ATOM 1037 N N . THR A 1 132 ? 10.090 13.677 -7.107 1.00 94.88 132 THR A N 1
ATOM 1038 C CA . THR A 1 132 ? 10.386 12.329 -6.600 1.00 94.88 132 THR A CA 1
ATOM 1039 C C . THR A 1 132 ? 10.731 12.364 -5.115 1.00 94.88 132 THR A C 1
ATOM 1041 O O . THR A 1 132 ? 10.229 11.539 -4.358 1.00 94.88 132 THR A O 1
ATOM 1044 N N . LEU A 1 133 ? 11.546 13.327 -4.670 1.00 95.00 133 LEU A N 1
ATOM 1045 C CA . LEU A 1 133 ? 11.914 13.452 -3.260 1.00 95.00 133 LEU A CA 1
ATOM 1046 C C . LEU A 1 133 ? 10.685 13.730 -2.387 1.00 95.00 133 LEU A C 1
ATOM 1048 O O . LEU A 1 133 ? 10.505 13.069 -1.367 1.00 95.00 133 LEU A O 1
ATOM 1052 N N . LEU A 1 134 ? 9.812 14.648 -2.809 1.00 95.94 134 LEU A N 1
ATOM 1053 C CA . LEU A 1 134 ? 8.557 14.924 -2.113 1.00 95.94 134 LEU A CA 1
ATOM 1054 C C . LEU A 1 134 ? 7.660 13.680 -2.057 1.00 95.94 134 LEU A C 1
ATOM 1056 O O . LEU A 1 134 ? 7.143 13.356 -0.991 1.00 95.94 134 LEU A O 1
ATOM 1060 N N . GLY A 1 135 ? 7.513 12.959 -3.172 1.00 97.12 135 GLY A N 1
ATOM 1061 C CA . GLY A 1 135 ? 6.759 11.708 -3.229 1.00 97.12 135 GLY A CA 1
ATOM 1062 C C . GLY A 1 135 ? 7.309 10.649 -2.271 1.00 97.12 135 GLY A C 1
ATOM 1063 O O . GLY A 1 135 ? 6.541 10.052 -1.522 1.00 97.12 135 GLY A O 1
ATOM 1064 N N . LEU A 1 136 ? 8.634 10.462 -2.228 1.00 97.50 136 LEU A N 1
ATOM 1065 C CA . LEU A 1 136 ? 9.293 9.505 -1.332 1.00 97.50 136 LEU A CA 1
ATOM 1066 C C . LEU A 1 136 ? 9.129 9.892 0.140 1.00 97.50 136 LEU A C 1
ATOM 1068 O O . LEU A 1 136 ? 8.855 9.024 0.965 1.00 97.50 136 LEU A O 1
ATOM 1072 N N . LEU A 1 137 ? 9.265 11.178 0.476 1.00 97.12 137 LEU A N 1
ATOM 1073 C CA . LEU A 1 137 ? 9.092 11.668 1.845 1.00 97.12 137 LEU A CA 1
ATOM 1074 C C . LEU A 1 137 ? 7.638 11.551 2.312 1.00 97.12 137 LEU A C 1
ATOM 1076 O O . LEU A 1 137 ? 7.399 11.084 3.424 1.00 97.12 137 LEU A O 1
ATOM 1080 N N . LEU A 1 138 ? 6.671 11.918 1.466 1.00 97.88 138 LEU A N 1
ATOM 1081 C CA . LEU A 1 138 ? 5.246 11.770 1.773 1.00 97.88 138 LEU A CA 1
ATOM 1082 C C . LEU A 1 138 ? 4.857 10.299 1.929 1.00 97.88 138 LEU A C 1
ATOM 1084 O O . LEU A 1 138 ? 4.213 9.953 2.916 1.00 97.88 138 LEU A O 1
ATOM 1088 N N . MET A 1 139 ? 5.289 9.436 1.005 1.00 97.62 139 MET A N 1
ATOM 1089 C CA . MET A 1 139 ? 5.069 7.990 1.073 1.00 97.62 139 MET A CA 1
ATOM 1090 C C . MET A 1 139 ? 5.663 7.416 2.365 1.00 97.62 139 MET A C 1
ATOM 1092 O O . MET A 1 139 ? 4.953 6.784 3.143 1.00 97.62 139 MET A O 1
ATOM 1096 N N . THR A 1 140 ? 6.928 7.719 2.665 1.00 97.31 140 THR A N 1
ATOM 1097 C CA . THR A 1 140 ? 7.604 7.218 3.873 1.00 97.31 140 THR A CA 1
ATOM 1098 C C . THR A 1 140 ? 6.939 7.723 5.147 1.00 97.31 140 THR A C 1
ATOM 1100 O O . THR A 1 140 ? 6.708 6.940 6.062 1.00 97.31 140 THR A O 1
ATOM 1103 N N . GLY A 1 141 ? 6.581 9.008 5.209 1.00 95.69 141 GLY A N 1
ATOM 1104 C CA . GLY A 1 141 ? 5.876 9.590 6.350 1.00 95.69 141 GLY A CA 1
ATOM 1105 C C . GLY A 1 141 ? 4.495 8.969 6.565 1.00 95.69 141 GLY A C 1
ATOM 1106 O O . GLY A 1 141 ? 4.139 8.648 7.696 1.00 95.69 141 GLY A O 1
ATOM 1107 N N . PHE A 1 142 ? 3.743 8.731 5.488 1.00 94.31 142 PHE A N 1
ATOM 1108 C CA . PHE A 1 142 ? 2.442 8.062 5.534 1.00 94.31 142 PHE A CA 1
ATOM 1109 C C . PHE A 1 142 ? 2.561 6.621 6.051 1.00 94.31 142 PHE A C 1
ATOM 1111 O O . PHE A 1 142 ? 1.855 6.215 6.976 1.00 94.31 142 PHE A O 1
ATOM 1118 N N . HIS A 1 143 ? 3.514 5.865 5.513 1.00 93.06 143 HIS A N 1
ATOM 1119 C CA . HIS A 1 143 ? 3.795 4.488 5.909 1.00 93.06 143 HIS A CA 1
ATOM 1120 C C . HIS A 1 143 ? 4.330 4.384 7.353 1.00 93.06 143 HIS A C 1
ATOM 1122 O O . HIS A 1 143 ? 3.911 3.500 8.112 1.00 93.06 143 HIS A O 1
ATOM 1128 N N . ALA A 1 144 ? 5.173 5.327 7.784 1.00 90.06 144 ALA A N 1
ATOM 1129 C CA . ALA A 1 144 ? 5.642 5.446 9.164 1.00 90.06 144 ALA A CA 1
ATOM 1130 C C . ALA A 1 144 ? 4.504 5.806 10.128 1.00 90.06 144 ALA A C 1
ATOM 1132 O O . ALA A 1 144 ? 4.396 5.211 11.200 1.00 90.06 144 ALA A O 1
ATOM 1133 N N . PHE A 1 145 ? 3.612 6.720 9.734 1.00 88.81 145 PHE A N 1
ATOM 1134 C CA . PHE A 1 145 ? 2.415 7.043 10.504 1.00 88.81 145 PHE A CA 1
ATOM 1135 C C . PHE A 1 145 ? 1.548 5.798 10.708 1.00 88.81 145 PHE A C 1
ATOM 1137 O O . PHE A 1 145 ? 1.223 5.480 11.851 1.00 88.81 145 PHE A O 1
ATOM 1144 N N . ILE A 1 146 ? 1.244 5.040 9.650 1.00 86.44 146 ILE A N 1
ATOM 1145 C CA . ILE A 1 146 ? 0.494 3.779 9.767 1.00 86.44 146 ILE A CA 1
ATOM 1146 C C . ILE A 1 146 ? 1.206 2.807 10.718 1.00 86.44 146 ILE A C 1
ATOM 1148 O O . ILE A 1 146 ? 0.574 2.282 11.627 1.00 86.44 146 ILE A O 1
ATOM 1152 N N . THR A 1 147 ? 2.521 2.619 10.559 1.00 84.62 147 THR A N 1
ATOM 1153 C CA . THR A 1 147 ? 3.335 1.728 11.412 1.00 84.62 147 THR A CA 1
ATOM 1154 C C . THR A 1 147 ? 3.294 2.130 12.888 1.00 84.62 147 THR A C 1
ATOM 1156 O O . THR A 1 147 ? 3.339 1.279 13.771 1.00 84.62 147 THR A O 1
ATOM 1159 N N . SER A 1 148 ? 3.207 3.430 13.173 1.00 81.56 148 SER A N 1
ATOM 1160 C CA . SER A 1 148 ? 3.225 3.961 14.537 1.00 81.56 148 SER A CA 1
ATOM 1161 C C . SER A 1 148 ? 1.911 3.813 15.314 1.00 81.56 148 SER A C 1
ATOM 1163 O O . SER A 1 148 ? 1.886 3.997 16.536 1.00 81.56 148 SER A O 1
ATOM 1165 N N . ASN A 1 149 ? 0.812 3.503 14.625 1.00 79.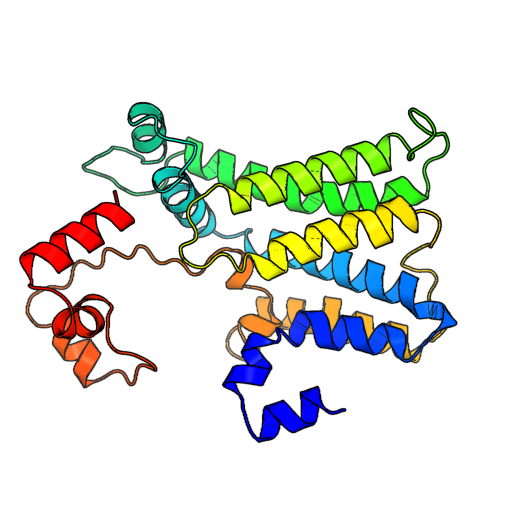50 149 ASN A N 1
ATOM 1166 C CA . ASN A 1 149 ? -0.475 3.253 15.257 1.00 79.50 149 ASN A CA 1
ATOM 1167 C C . ASN A 1 149 ? -0.613 1.747 15.530 1.00 79.50 149 ASN A C 1
ATOM 1169 O O . ASN A 1 149 ? -0.327 0.936 14.653 1.00 79.50 149 ASN A O 1
ATOM 1173 N N . PHE A 1 150 ? -0.966 1.379 16.770 1.00 62.50 150 PHE A N 1
ATOM 1174 C CA . PHE A 1 150 ? -0.790 0.015 17.280 1.00 62.50 150 PHE A CA 1
ATOM 1175 C C . PHE A 1 150 ? -1.496 -1.029 16.389 1.00 62.50 150 PHE A C 1
ATOM 1177 O O . PHE A 1 150 ? -2.642 -0.818 15.983 1.00 62.50 150 PHE A O 1
ATOM 1184 N N . PRO A 1 151 ? -0.821 -2.150 16.071 1.00 52.44 151 PRO A N 1
ATOM 1185 C CA . PRO A 1 151 ? -1.197 -3.061 14.999 1.00 52.44 151 PRO A CA 1
ATOM 1186 C C . PRO A 1 151 ? -2.287 -4.030 15.459 1.00 52.44 151 PRO A C 1
ATOM 1188 O O . PRO A 1 151 ? -2.043 -5.216 15.671 1.00 52.44 151 PRO A O 1
ATOM 1191 N N . MET A 1 152 ? -3.526 -3.561 15.556 1.00 53.50 152 MET A N 1
ATOM 1192 C CA . MET A 1 152 ? -4.636 -4.473 15.288 1.00 53.50 152 MET A CA 1
ATOM 1193 C C . MET A 1 152 ? -4.567 -4.740 13.775 1.00 53.50 152 MET A C 1
ATOM 1195 O O . MET A 1 152 ? -4.781 -3.838 12.976 1.00 53.50 152 MET A O 1
ATOM 1199 N N . ALA A 1 153 ? -4.003 -5.907 13.450 1.00 51.62 153 ALA A N 1
ATOM 1200 C CA . ALA A 1 153 ? -3.284 -6.342 12.242 1.00 51.62 153 ALA A CA 1
ATOM 1201 C C . ALA A 1 153 ? -3.118 -5.406 11.022 1.00 51.62 153 ALA A C 1
ATOM 1203 O O . ALA A 1 153 ? -3.553 -5.667 9.898 1.00 51.62 153 ALA A O 1
ATOM 1204 N N . VAL A 1 154 ? -2.275 -4.392 11.184 1.00 62.31 154 VAL A N 1
ATOM 1205 C CA . VAL A 1 154 ? -1.548 -3.850 10.032 1.00 62.31 154 VAL A CA 1
ATOM 1206 C C . VAL A 1 154 ? -0.490 -4.886 9.607 1.00 62.31 154 VAL A C 1
ATOM 1208 O O . VAL A 1 154 ? 0.331 -5.253 10.448 1.00 62.31 154 VAL A O 1
ATOM 1211 N N . PRO A 1 155 ? -0.458 -5.352 8.343 1.00 66.56 155 PRO A N 1
ATOM 1212 C CA . PRO A 1 155 ? 0.627 -6.197 7.843 1.00 66.56 155 PRO A CA 1
ATOM 1213 C C . PRO A 1 155 ? 1.913 -5.362 7.753 1.00 66.56 155 PRO A C 1
ATOM 1215 O O . PRO A 1 155 ? 2.158 -4.655 6.769 1.00 66.56 155 PRO A O 1
ATOM 1218 N N . LEU A 1 156 ? 2.704 -5.364 8.828 1.00 75.62 156 LEU A N 1
ATOM 1219 C CA . LEU A 1 156 ? 3.895 -4.522 8.977 1.00 75.62 156 LEU A CA 1
ATOM 1220 C C . LEU A 1 156 ? 4.967 -4.872 7.943 1.00 75.62 156 LEU A C 1
ATOM 1222 O O . LEU A 1 156 ? 5.624 -3.980 7.409 1.00 75.62 156 LEU A O 1
ATOM 1226 N N . GLU A 1 157 ? 5.094 -6.148 7.595 1.00 81.56 157 GLU A N 1
ATOM 1227 C CA . GLU A 1 157 ? 5.996 -6.631 6.555 1.00 81.56 157 GLU A CA 1
ATOM 1228 C C . GLU A 1 157 ? 5.679 -6.007 5.191 1.00 81.56 157 GLU A C 1
ATOM 1230 O O . GLU A 1 157 ? 6.579 -5.607 4.452 1.00 81.56 157 GLU A O 1
ATOM 1235 N N . TRP A 1 158 ? 4.394 -5.836 4.879 1.00 82.75 158 TRP A N 1
ATOM 1236 C CA . TRP A 1 158 ? 3.971 -5.165 3.655 1.00 82.75 158 TRP A CA 1
ATOM 1237 C C . TRP A 1 158 ? 4.250 -3.673 3.700 1.00 82.75 158 TRP A C 1
ATOM 1239 O O . TRP A 1 158 ? 4.667 -3.102 2.697 1.00 82.75 158 TRP A O 1
ATOM 1249 N N . ASN A 1 159 ? 4.061 -3.048 4.860 1.00 88.88 159 ASN A N 1
ATOM 1250 C CA . ASN A 1 159 ? 4.356 -1.635 5.035 1.00 88.88 159 ASN A CA 1
ATOM 1251 C C . ASN A 1 159 ? 5.841 -1.350 4.726 1.00 88.88 159 ASN A C 1
ATOM 1253 O O . ASN A 1 159 ? 6.152 -0.488 3.903 1.00 88.88 159 ASN A O 1
ATOM 1257 N N . VAL A 1 160 ? 6.748 -2.171 5.267 1.00 90.25 160 VAL A N 1
ATOM 1258 C CA . VAL A 1 160 ? 8.187 -2.108 4.962 1.00 90.25 160 VAL A CA 1
ATOM 1259 C C . VAL A 1 160 ? 8.459 -2.357 3.477 1.00 90.25 160 VAL A C 1
ATOM 1261 O O . VAL A 1 160 ? 9.217 -1.605 2.863 1.00 90.25 160 VAL A O 1
ATOM 1264 N N . MET A 1 161 ? 7.827 -3.369 2.875 1.00 92.12 161 MET A N 1
ATOM 1265 C CA . MET A 1 161 ? 8.042 -3.694 1.462 1.00 92.12 161 MET A CA 1
ATOM 1266 C C . MET A 1 161 ? 7.576 -2.574 0.522 1.00 92.12 161 MET A C 1
ATOM 1268 O O . MET A 1 161 ? 8.236 -2.293 -0.480 1.00 92.12 161 MET A O 1
ATOM 1272 N N . MET A 1 162 ? 6.475 -1.893 0.846 1.00 94.50 162 MET A N 1
ATOM 1273 C CA . MET A 1 162 ? 6.002 -0.746 0.073 1.00 94.50 162 MET A CA 1
ATOM 1274 C C . MET A 1 162 ? 6.997 0.413 0.118 1.00 94.50 162 MET A C 1
ATOM 1276 O O . MET A 1 162 ? 7.323 0.958 -0.936 1.00 94.50 162 MET A O 1
ATOM 1280 N N . VAL A 1 163 ? 7.543 0.731 1.298 1.00 96.81 163 VAL A N 1
ATOM 1281 C CA . VAL A 1 163 ? 8.576 1.769 1.448 1.00 96.81 163 VAL A CA 1
ATOM 1282 C C . VAL A 1 163 ? 9.842 1.392 0.685 1.00 96.81 163 VAL A C 1
ATOM 1284 O O . VAL A 1 163 ? 10.338 2.189 -0.114 1.00 96.81 163 VAL A O 1
ATOM 1287 N N . TYR A 1 164 ? 10.334 0.165 0.871 1.00 96.69 164 TYR A N 1
ATOM 1288 C CA . TYR A 1 164 ? 11.507 -0.341 0.161 1.00 96.69 164 TYR A CA 1
ATOM 1289 C C . TYR A 1 164 ? 11.326 -0.263 -1.359 1.00 96.69 164 TYR A C 1
ATOM 1291 O O . TYR A 1 164 ? 12.167 0.310 -2.051 1.00 96.69 164 TYR A O 1
ATOM 1299 N N . GLY A 1 165 ? 10.208 -0.773 -1.884 1.00 96.75 165 GLY A N 1
ATOM 1300 C CA . GLY A 1 165 ? 9.907 -0.709 -3.311 1.00 96.75 165 GLY A CA 1
ATOM 1301 C C . GLY A 1 165 ? 9.720 0.723 -3.813 1.00 96.75 165 GLY A C 1
ATOM 1302 O O . GLY A 1 165 ? 10.145 1.029 -4.922 1.00 96.75 165 GLY A O 1
ATOM 1303 N N . GLY A 1 166 ? 9.197 1.635 -2.989 1.00 97.25 166 GLY A N 1
ATOM 1304 C CA . GLY A 1 166 ? 9.155 3.065 -3.284 1.00 97.25 166 GLY A CA 1
ATOM 1305 C C . GLY A 1 166 ? 10.544 3.643 -3.557 1.00 97.25 166 GLY A C 1
ATOM 1306 O O . GLY A 1 166 ? 10.786 4.204 -4.627 1.00 97.25 166 GLY A O 1
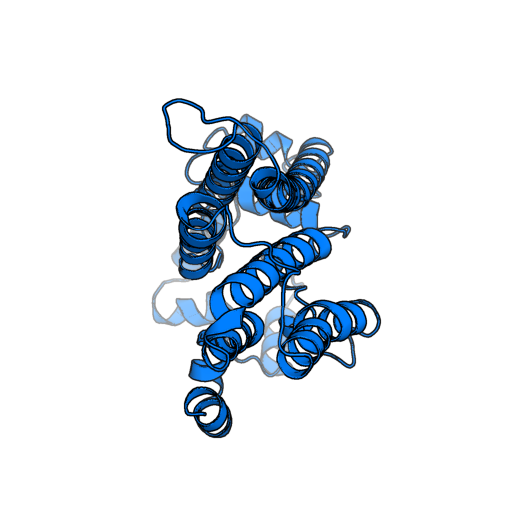ATOM 1307 N N . TYR A 1 167 ? 11.483 3.443 -2.631 1.00 97.62 167 TYR A N 1
ATOM 1308 C CA . TYR A 1 167 ? 12.863 3.904 -2.795 1.00 97.62 167 TYR A CA 1
ATOM 1309 C C . TYR A 1 167 ? 13.604 3.185 -3.925 1.00 97.62 167 TYR A C 1
ATOM 1311 O O . TYR A 1 167 ? 14.304 3.842 -4.694 1.00 97.62 167 TYR A O 1
ATOM 1319 N N . LEU A 1 168 ? 13.445 1.869 -4.068 1.00 97.25 168 LEU A N 1
ATOM 1320 C CA . LEU A 1 168 ? 14.116 1.098 -5.113 1.00 97.25 168 LEU A CA 1
ATOM 1321 C C . LEU A 1 168 ? 13.591 1.464 -6.509 1.00 97.25 168 LEU A C 1
ATOM 1323 O O . LEU A 1 168 ? 14.362 1.823 -7.397 1.00 97.25 168 LEU A O 1
ATOM 1327 N N . LEU A 1 169 ? 12.277 1.388 -6.715 1.00 97.31 169 LEU A N 1
ATOM 1328 C CA . LEU A 1 169 ? 11.668 1.548 -8.031 1.00 97.31 169 LEU A CA 1
ATOM 1329 C C . LEU A 1 169 ? 11.588 3.024 -8.434 1.00 97.31 169 LEU A C 1
ATOM 1331 O O . LEU A 1 169 ? 11.962 3.379 -9.550 1.00 97.31 169 LEU A O 1
ATOM 1335 N N . PHE A 1 170 ? 11.121 3.903 -7.548 1.00 96.50 170 PHE A N 1
ATOM 1336 C CA . PHE A 1 170 ? 10.865 5.307 -7.893 1.00 96.50 170 PHE A CA 1
ATOM 1337 C C . PHE A 1 170 ? 11.993 6.252 -7.483 1.00 96.50 170 PHE A C 1
ATOM 1339 O O . PHE A 1 170 ? 12.103 7.326 -8.064 1.00 96.50 170 PHE A O 1
ATOM 1346 N N . GLY A 1 171 ? 12.851 5.854 -6.540 1.00 94.81 171 GLY A N 1
ATOM 1347 C CA . GLY A 1 171 ? 14.075 6.577 -6.196 1.00 94.81 171 GLY A CA 1
ATOM 1348 C C . GLY A 1 171 ? 15.261 6.152 -7.061 1.00 94.81 171 GLY A C 1
ATOM 1349 O O . GLY A 1 171 ? 15.693 6.897 -7.936 1.00 94.81 171 GLY A O 1
ATOM 1350 N N . TYR A 1 172 ? 15.786 4.947 -6.832 1.00 94.44 172 TYR A N 1
ATOM 1351 C CA . TYR A 1 172 ? 16.990 4.453 -7.506 1.00 94.44 172 TYR A CA 1
ATOM 1352 C C . TYR A 1 172 ? 16.762 4.225 -9.006 1.00 94.44 172 TYR A C 1
ATOM 1354 O O . TYR A 1 172 ? 17.538 4.695 -9.835 1.00 94.44 172 TYR A O 1
ATOM 1362 N N . HIS A 1 173 ? 15.646 3.595 -9.374 1.00 94.31 173 HIS A N 1
ATOM 1363 C CA . HIS A 1 173 ? 15.264 3.376 -10.770 1.00 94.31 173 HIS A CA 1
ATOM 1364 C C . HIS A 1 173 ? 14.320 4.455 -11.324 1.00 94.31 173 HIS A C 1
ATOM 1366 O O . HIS A 1 173 ? 13.545 4.171 -12.239 1.00 94.31 173 HIS A O 1
ATOM 1372 N N . ALA A 1 174 ? 14.367 5.697 -10.820 1.00 91.62 174 ALA A N 1
ATOM 1373 C CA . ALA A 1 174 ? 13.463 6.787 -11.220 1.00 91.62 174 ALA A CA 1
ATOM 1374 C C . ALA A 1 174 ? 13.321 6.958 -12.746 1.00 91.62 174 ALA A C 1
ATOM 1376 O O . ALA A 1 174 ? 12.212 7.170 -13.227 1.00 91.62 174 ALA A O 1
ATOM 1377 N N . GLY A 1 175 ? 14.414 6.785 -13.500 1.00 88.81 175 GLY A N 1
ATOM 1378 C CA . GLY A 1 175 ? 14.446 6.958 -14.958 1.00 88.81 175 GLY A CA 1
ATOM 1379 C C . GLY A 1 175 ? 13.699 5.897 -15.780 1.00 88.81 175 GLY A C 1
ATOM 1380 O O . GLY A 1 175 ? 13.526 6.079 -16.980 1.00 88.81 175 GLY A O 1
ATOM 1381 N N . VAL A 1 176 ? 13.244 4.794 -15.174 1.00 94.06 176 VAL A N 1
ATOM 1382 C CA . VAL A 1 176 ? 12.449 3.774 -15.880 1.00 94.06 176 VAL A CA 1
ATOM 1383 C C . VAL A 1 176 ? 10.985 4.209 -15.953 1.00 94.06 176 VAL A C 1
ATOM 1385 O O . VAL A 1 176 ? 10.332 4.355 -14.918 1.00 94.06 176 VAL A O 1
ATOM 1388 N N . TRP A 1 177 ? 10.441 4.374 -17.158 1.00 95.00 177 TRP A N 1
ATOM 1389 C CA . TRP A 1 177 ? 9.034 4.735 -17.342 1.00 95.00 177 TRP A CA 1
ATOM 1390 C C . TRP A 1 177 ? 8.102 3.527 -17.102 1.00 95.00 177 TRP A C 1
ATOM 1392 O O . TRP A 1 177 ? 8.269 2.510 -17.777 1.00 95.00 177 TRP A O 1
ATOM 1402 N N . PRO A 1 178 ? 7.107 3.598 -16.188 1.00 95.19 178 PRO A N 1
ATOM 1403 C CA . PRO A 1 178 ? 6.245 2.451 -15.868 1.00 95.19 178 PRO A CA 1
ATOM 1404 C C . PRO A 1 178 ? 5.418 1.932 -17.048 1.00 95.19 178 PRO A C 1
ATOM 1406 O O . PRO A 1 178 ? 5.197 0.733 -17.161 1.00 95.19 178 PRO A O 1
ATOM 1409 N N . PHE A 1 179 ? 4.973 2.821 -17.940 1.00 95.31 179 PHE A N 1
ATOM 1410 C CA . PHE A 1 179 ? 4.123 2.457 -19.080 1.00 95.31 179 PHE A CA 1
ATOM 1411 C C . PHE A 1 179 ? 4.923 2.142 -20.353 1.00 95.31 179 PHE A C 1
ATOM 1413 O O . PHE A 1 179 ? 4.344 2.009 -21.425 1.00 95.31 179 PHE A O 1
ATOM 1420 N N . GLY A 1 180 ? 6.250 2.022 -20.253 1.00 93.88 180 GLY A N 1
ATOM 1421 C CA . GLY A 1 180 ? 7.138 1.665 -21.362 1.00 93.88 180 GLY A CA 1
ATOM 1422 C C . GLY A 1 180 ? 7.292 0.156 -21.568 1.00 93.88 180 GLY A C 1
ATOM 1423 O O . GLY A 1 180 ? 8.393 -0.283 -21.876 1.00 93.88 180 GLY A O 1
ATOM 1424 N N . LEU A 1 181 ? 6.238 -0.635 -21.337 1.00 96.56 181 LEU A N 1
ATOM 1425 C CA . LEU A 1 181 ? 6.288 -2.091 -21.510 1.00 96.56 181 LEU A CA 1
ATOM 1426 C C . LEU A 1 181 ? 6.409 -2.453 -22.993 1.00 96.56 181 LEU A C 1
ATOM 1428 O O . LEU A 1 181 ? 5.613 -1.994 -23.812 1.00 96.56 181 LEU A O 1
ATOM 1432 N N . SER A 1 182 ? 7.362 -3.319 -23.323 1.00 97.00 182 SER A N 1
ATOM 1433 C CA . SER A 1 182 ? 7.555 -3.846 -24.676 1.00 97.00 182 SER A CA 1
ATOM 1434 C C . SER A 1 182 ? 6.735 -5.114 -24.946 1.00 97.00 182 SER A C 1
ATOM 1436 O O . SER A 1 182 ? 6.265 -5.323 -26.064 1.00 97.00 182 SER A O 1
ATOM 1438 N N . SER A 1 183 ? 6.517 -5.952 -23.930 1.00 97.50 183 SER A N 1
ATOM 1439 C CA . SER A 1 183 ? 5.748 -7.192 -24.032 1.00 97.50 183 SER A CA 1
ATOM 1440 C C . SER A 1 183 ? 4.235 -6.939 -23.950 1.00 97.50 183 SER A C 1
ATOM 1442 O O . SER A 1 183 ? 3.727 -6.582 -22.878 1.00 97.50 183 SER A O 1
ATOM 1444 N N . PRO A 1 184 ? 3.461 -7.212 -25.022 1.00 96.88 184 PRO A N 1
ATOM 1445 C CA . PRO A 1 184 ? 2.004 -7.085 -24.981 1.00 96.88 184 PRO A CA 1
ATOM 1446 C C . PRO A 1 184 ? 1.362 -8.093 -24.016 1.00 96.88 184 PRO A C 1
ATOM 1448 O O . PRO A 1 184 ? 0.321 -7.810 -23.426 1.00 96.88 184 PRO A O 1
ATOM 1451 N N . TRP A 1 185 ? 1.999 -9.249 -23.803 1.00 97.12 185 TRP A N 1
ATOM 1452 C CA . TRP A 1 185 ? 1.524 -10.276 -22.875 1.00 97.12 185 TRP A CA 1
ATOM 1453 C C . TRP A 1 185 ? 1.611 -9.820 -21.422 1.00 97.12 185 TRP A C 1
ATOM 1455 O O . TRP A 1 185 ? 0.655 -9.991 -20.665 1.00 97.12 185 TRP A O 1
ATOM 1465 N N . LEU A 1 186 ? 2.733 -9.201 -21.039 1.00 97.56 186 LEU A N 1
ATOM 1466 C CA . LEU A 1 186 ? 2.881 -8.645 -19.697 1.00 97.56 186 LEU A CA 1
ATOM 1467 C C . LEU A 1 186 ? 1.918 -7.473 -19.494 1.00 97.56 186 LEU A C 1
ATOM 1469 O O . LEU A 1 186 ? 1.256 -7.408 -18.462 1.00 97.56 186 LEU A O 1
ATOM 1473 N N . ALA A 1 187 ? 1.789 -6.587 -20.486 1.00 97.94 187 ALA A N 1
ATOM 1474 C CA . ALA A 1 187 ? 0.853 -5.469 -20.423 1.00 97.94 187 ALA A CA 1
ATOM 1475 C C . ALA A 1 187 ? -0.597 -5.941 -20.216 1.00 97.94 187 ALA A C 1
ATOM 1477 O O . ALA A 1 187 ? -1.282 -5.439 -19.325 1.00 97.94 187 ALA A O 1
ATOM 1478 N N . ALA A 1 188 ? -1.046 -6.949 -20.972 1.00 97.69 188 ALA A N 1
ATOM 1479 C CA . ALA A 1 188 ? -2.379 -7.529 -20.821 1.00 97.69 188 ALA A CA 1
ATOM 1480 C C . ALA A 1 188 ? -2.577 -8.188 -19.445 1.00 97.69 188 ALA A C 1
ATOM 1482 O O . ALA A 1 188 ? -3.603 -7.968 -18.799 1.00 97.69 188 ALA A O 1
ATOM 1483 N N . ALA A 1 189 ? -1.587 -8.952 -18.967 1.00 97.00 189 ALA A N 1
ATOM 1484 C CA . ALA A 1 189 ? -1.640 -9.592 -17.654 1.00 97.00 189 ALA A CA 1
ATOM 1485 C C . ALA A 1 189 ? -1.722 -8.563 -16.514 1.00 97.00 189 ALA A C 1
ATOM 1487 O O . ALA A 1 189 ? -2.547 -8.709 -15.610 1.00 97.00 189 ALA A O 1
ATOM 1488 N N . LEU A 1 190 ? -0.916 -7.499 -16.573 1.00 98.00 190 LEU A N 1
ATOM 1489 C CA . LEU A 1 190 ? -0.940 -6.416 -15.590 1.00 98.00 190 LEU A CA 1
ATOM 1490 C C . LEU A 1 190 ? -2.235 -5.610 -15.665 1.00 98.00 190 LEU A C 1
ATOM 1492 O O . LEU A 1 190 ? -2.798 -5.293 -14.627 1.00 98.00 190 LEU A O 1
ATOM 1496 N N . PHE A 1 191 ? -2.758 -5.320 -16.856 1.00 98.00 191 PHE A N 1
ATOM 1497 C CA . PHE A 1 191 ? -4.047 -4.641 -16.990 1.00 98.00 191 PHE A CA 1
ATOM 1498 C C . PHE A 1 191 ? -5.187 -5.461 -16.369 1.00 98.00 191 PHE A C 1
ATOM 1500 O O . PHE A 1 191 ? -5.996 -4.936 -15.602 1.00 98.00 191 PHE A O 1
ATOM 1507 N N . LEU A 1 192 ? -5.219 -6.769 -16.633 1.00 97.56 192 LEU A N 1
ATOM 1508 C CA . LEU A 1 192 ? -6.197 -7.671 -16.032 1.00 97.56 192 LEU A CA 1
ATOM 1509 C C . LEU A 1 192 ? -6.073 -7.689 -14.499 1.00 97.56 192 LEU A C 1
ATOM 1511 O O . LEU A 1 192 ? -7.066 -7.491 -13.800 1.00 97.56 192 LEU A O 1
ATOM 1515 N N . ALA A 1 193 ? -4.861 -7.892 -13.980 1.00 96.88 193 ALA A N 1
ATOM 1516 C CA . ALA A 1 193 ? -4.616 -8.051 -12.548 1.00 96.88 193 ALA A CA 1
ATOM 1517 C C . ALA A 1 193 ? -4.739 -6.744 -11.748 1.00 96.88 193 ALA A C 1
ATOM 1519 O O . ALA A 1 193 ? -5.203 -6.770 -10.614 1.00 96.88 193 ALA A O 1
ATOM 1520 N N . LEU A 1 194 ? -4.322 -5.612 -12.320 1.00 97.25 194 LEU A N 1
ATOM 1521 C CA . LEU A 1 194 ? -4.231 -4.327 -11.623 1.00 97.25 194 LEU A CA 1
ATOM 1522 C C . LEU A 1 194 ? -5.407 -3.397 -11.907 1.00 97.25 194 LEU A C 1
ATOM 1524 O O . LEU A 1 194 ? -5.552 -2.408 -11.200 1.00 97.25 194 LEU A O 1
ATOM 1528 N N . VAL A 1 195 ? -6.232 -3.657 -12.924 1.00 97.56 195 VAL A N 1
ATOM 1529 C CA . VAL A 1 195 ? -7.381 -2.800 -13.259 1.00 97.56 195 VAL A CA 1
ATOM 1530 C C . VAL A 1 195 ? -8.667 -3.606 -13.248 1.00 97.56 195 VAL A C 1
ATOM 1532 O O . VAL A 1 195 ? -9.546 -3.336 -12.434 1.00 97.56 195 VAL A O 1
ATOM 1535 N N . VAL A 1 196 ? -8.776 -4.615 -14.113 1.00 97.81 196 VAL A N 1
ATOM 1536 C CA . VAL A 1 196 ? -10.041 -5.330 -14.334 1.00 97.81 196 VAL A CA 1
ATOM 1537 C C . VAL A 1 196 ? -10.484 -6.089 -13.085 1.00 97.81 196 VAL A C 1
ATOM 1539 O O . VAL A 1 196 ? -11.619 -5.916 -12.647 1.00 97.81 196 VAL A O 1
ATOM 1542 N N . VAL A 1 197 ? -9.607 -6.905 -12.492 1.00 97.00 197 VAL A N 1
ATOM 1543 C CA . VAL A 1 197 ? -9.950 -7.738 -11.328 1.00 97.00 197 VAL A CA 1
ATOM 1544 C C . VAL A 1 197 ? -10.314 -6.888 -10.102 1.00 97.00 197 VAL A C 1
ATOM 1546 O O . VAL A 1 197 ? -11.398 -7.112 -9.552 1.00 97.00 197 VAL A O 1
ATOM 1549 N N . PRO A 1 198 ? -9.514 -5.885 -9.684 1.00 96.62 198 PRO A N 1
ATOM 1550 C CA . PRO A 1 198 ? -9.888 -5.040 -8.556 1.00 96.62 198 PRO A CA 1
ATOM 1551 C C . PRO A 1 198 ? -11.145 -4.206 -8.826 1.00 96.62 198 PRO A C 1
ATOM 1553 O O . PRO A 1 198 ? -12.008 -4.116 -7.952 1.00 96.62 198 PRO A O 1
ATOM 1556 N N . ALA A 1 199 ? -11.310 -3.648 -10.034 1.00 97.44 199 ALA A N 1
ATOM 1557 C CA . ALA A 1 199 ? -12.505 -2.878 -10.388 1.00 97.44 199 ALA A CA 1
ATOM 1558 C C . ALA A 1 199 ? -13.766 -3.746 -10.334 1.00 97.44 199 ALA A C 1
ATOM 1560 O O . ALA A 1 199 ? -14.739 -3.390 -9.667 1.00 97.44 199 ALA A O 1
ATOM 1561 N N . ALA A 1 200 ? -13.728 -4.924 -10.956 1.00 97.44 200 ALA A N 1
ATOM 1562 C CA . ALA A 1 200 ? -14.817 -5.886 -10.891 1.00 97.44 200 ALA A CA 1
ATOM 1563 C C . ALA A 1 200 ? -15.089 -6.324 -9.441 1.00 97.44 200 ALA A C 1
ATOM 1565 O O . ALA A 1 200 ? -16.245 -6.447 -9.047 1.00 97.44 200 ALA A O 1
ATOM 1566 N N . GLY A 1 201 ? -14.050 -6.482 -8.613 1.00 95.56 201 GLY A N 1
ATOM 1567 C CA . GLY A 1 201 ? -14.191 -6.800 -7.190 1.00 95.56 201 GLY A CA 1
ATOM 1568 C C . GLY A 1 201 ? -14.834 -5.711 -6.337 1.00 95.56 201 GLY A C 1
ATOM 1569 O O . GLY A 1 201 ? -15.394 -6.023 -5.283 1.00 95.56 201 GLY A O 1
ATOM 1570 N N . ASN A 1 202 ? -14.799 -4.459 -6.794 1.00 94.50 202 ASN A N 1
ATOM 1571 C CA . ASN A 1 202 ? -15.515 -3.347 -6.173 1.00 94.50 202 ASN A CA 1
ATOM 1572 C C . ASN A 1 202 ? -16.954 -3.210 -6.701 1.00 94.50 202 ASN A C 1
ATOM 1574 O O . ASN A 1 202 ? -17.845 -2.880 -5.923 1.00 94.50 202 ASN A O 1
ATOM 1578 N N . LEU A 1 203 ? -17.204 -3.515 -7.980 1.00 95.62 203 LEU A N 1
ATOM 1579 C CA . LEU A 1 203 ? -18.544 -3.462 -8.587 1.00 95.62 203 LEU A CA 1
ATOM 1580 C C . LEU A 1 203 ? -19.422 -4.670 -8.222 1.00 95.62 203 LEU A C 1
ATOM 1582 O O . LEU A 1 203 ? -20.626 -4.524 -8.017 1.00 95.62 203 LEU A O 1
ATOM 1586 N N . TRP A 1 204 ? -18.824 -5.858 -8.108 1.00 96.00 204 TRP A N 1
ATOM 1587 C CA . TRP A 1 204 ? -19.513 -7.124 -7.843 1.00 96.00 204 TRP A CA 1
ATOM 1588 C C . TRP A 1 204 ? -18.901 -7.861 -6.641 1.00 96.00 204 TRP A C 1
ATOM 1590 O O . TRP A 1 204 ? -18.354 -8.961 -6.776 1.00 96.00 204 TRP A O 1
ATOM 1600 N N . PRO A 1 205 ? -19.019 -7.294 -5.427 1.00 91.69 205 PRO A N 1
ATOM 1601 C CA . PRO A 1 205 ? -18.342 -7.801 -4.232 1.00 91.69 205 PRO A CA 1
ATOM 1602 C C . PRO A 1 205 ? -18.792 -9.197 -3.775 1.00 91.69 205 PRO A C 1
ATOM 1604 O O . PRO A 1 205 ? -18.091 -9.801 -2.965 1.00 91.69 205 PRO A O 1
ATOM 1607 N N . GLY A 1 206 ? -19.944 -9.687 -4.255 1.00 93.25 206 GLY A N 1
ATOM 1608 C CA . GLY A 1 206 ? -20.440 -11.044 -3.991 1.00 93.25 206 GLY A CA 1
ATOM 1609 C C . GLY A 1 206 ? -19.825 -12.127 -4.885 1.00 93.25 206 GLY A C 1
ATOM 1610 O O . GLY A 1 206 ? -19.929 -13.304 -4.560 1.00 93.25 206 GLY A O 1
ATOM 1611 N N . TRP A 1 207 ? -19.171 -11.741 -5.985 1.00 93.88 207 TRP A N 1
ATOM 1612 C CA . TRP A 1 207 ? -18.596 -12.669 -6.968 1.00 93.88 207 TRP A CA 1
ATOM 1613 C C . TRP A 1 207 ? -17.076 -12.756 -6.880 1.00 93.88 207 TRP A C 1
ATOM 1615 O O . TRP A 1 207 ? -16.489 -13.791 -7.185 1.00 93.88 207 TRP A O 1
ATOM 1625 N N . ILE A 1 208 ? -16.426 -11.667 -6.470 1.00 93.88 208 ILE A N 1
ATOM 1626 C CA . ILE A 1 208 ? -14.970 -11.567 -6.427 1.00 93.88 208 ILE A CA 1
ATOM 1627 C C . ILE A 1 208 ? -14.516 -11.358 -4.987 1.00 93.88 208 ILE A C 1
ATOM 1629 O O . ILE A 1 208 ? -15.030 -10.510 -4.250 1.00 93.88 208 ILE A O 1
ATOM 1633 N N . SER A 1 209 ? -13.507 -12.145 -4.614 1.00 90.81 209 SER A N 1
ATOM 1634 C CA . SER A 1 209 ? -12.914 -12.146 -3.281 1.00 90.81 209 SER A CA 1
ATOM 1635 C C . SER A 1 209 ? -12.575 -10.738 -2.791 1.00 90.81 209 SER A C 1
ATOM 1637 O O . SER A 1 209 ? -12.068 -9.891 -3.527 1.00 90.81 209 SER A O 1
ATOM 1639 N N . PHE A 1 210 ? -12.802 -10.518 -1.498 1.00 88.81 210 PHE A N 1
ATOM 1640 C CA . PHE A 1 210 ? -12.421 -9.306 -0.778 1.00 88.81 210 PHE A CA 1
ATOM 1641 C C . PHE A 1 210 ? -10.932 -8.954 -0.937 1.00 88.81 210 PHE A C 1
ATOM 1643 O O . PHE A 1 210 ? -10.596 -7.774 -1.034 1.00 88.81 210 PHE A O 1
ATOM 1650 N N . LEU A 1 211 ? -10.065 -9.973 -1.027 1.00 89.19 211 LEU A N 1
ATOM 1651 C CA . LEU A 1 211 ? -8.624 -9.813 -1.246 1.00 89.19 211 LEU A CA 1
ATOM 1652 C C . LEU A 1 211 ? -8.320 -9.306 -2.658 1.00 89.19 211 LEU A C 1
ATOM 1654 O O . LEU A 1 211 ? -7.642 -8.300 -2.818 1.00 89.19 211 LEU A O 1
ATOM 1658 N N . LEU A 1 212 ? -8.897 -9.942 -3.679 1.00 92.50 212 LEU A N 1
ATOM 1659 C CA . LEU A 1 212 ? -8.686 -9.551 -5.078 1.00 92.50 212 LEU A CA 1
ATOM 1660 C C . LEU A 1 212 ? -9.292 -8.178 -5.404 1.00 92.50 212 LEU A C 1
ATOM 1662 O O . LEU A 1 212 ? -8.769 -7.452 -6.242 1.00 92.50 212 LEU A O 1
ATOM 1666 N N . GLY A 1 213 ? -10.370 -7.801 -4.712 1.00 93.44 213 GLY A N 1
ATOM 1667 C CA . GLY A 1 213 ? -10.951 -6.460 -4.780 1.00 93.44 213 GLY A CA 1
ATOM 1668 C C . GLY A 1 213 ? -10.172 -5.392 -4.004 1.00 93.44 213 GLY A C 1
ATOM 1669 O O . GLY A 1 213 ? -10.586 -4.235 -4.022 1.00 93.44 213 GLY A O 1
ATOM 1670 N N . MET A 1 214 ? -9.094 -5.755 -3.293 1.00 92.19 214 MET A N 1
ATOM 1671 C CA . MET A 1 214 ? -8.244 -4.844 -2.506 1.00 92.19 214 MET A CA 1
ATOM 1672 C C . MET A 1 214 ? -8.989 -4.090 -1.388 1.00 92.19 214 MET A C 1
ATOM 1674 O O . MET A 1 214 ? -8.507 -3.099 -0.844 1.00 92.19 214 MET A O 1
ATOM 1678 N N . ARG A 1 215 ? -10.179 -4.560 -1.002 1.00 90.38 215 ARG A N 1
ATOM 1679 C CA . ARG A 1 215 ? -11.085 -3.841 -0.090 1.00 90.38 215 ARG A CA 1
ATOM 1680 C C . ARG A 1 215 ? -10.617 -3.870 1.370 1.00 90.38 215 ARG A C 1
ATOM 1682 O O . ARG A 1 215 ? -10.984 -3.001 2.155 1.00 90.38 215 ARG A O 1
ATOM 1689 N N . PHE A 1 216 ? -9.771 -4.833 1.732 1.00 85.50 216 PHE A N 1
ATOM 1690 C CA . PHE A 1 216 ? -9.231 -4.981 3.088 1.00 85.50 216 PHE A CA 1
ATOM 1691 C C . PHE A 1 216 ? -8.306 -3.829 3.514 1.00 85.50 216 PHE A C 1
ATOM 1693 O O . PHE A 1 216 ? -8.092 -3.636 4.710 1.00 85.50 216 PHE A O 1
ATOM 1700 N N . TYR A 1 217 ? -7.793 -3.031 2.570 1.00 86.88 217 TYR A N 1
ATOM 1701 C CA . TYR A 1 217 ? -6.921 -1.887 2.857 1.00 86.88 217 TYR A CA 1
ATOM 1702 C C . TYR A 1 217 ? -7.613 -0.723 3.573 1.00 86.88 217 TYR A C 1
ATOM 1704 O O . TYR A 1 217 ? -6.931 0.129 4.147 1.00 86.88 217 TYR A O 1
ATOM 1712 N N . ALA A 1 218 ? -8.947 -0.705 3.594 1.00 85.38 218 ALA A N 1
ATOM 1713 C CA . ALA A 1 218 ? -9.713 0.229 4.406 1.00 85.38 218 ALA A CA 1
ATOM 1714 C C . ALA A 1 218 ? -9.680 -0.130 5.897 1.00 85.38 218 ALA A C 1
ATOM 1716 O O . ALA A 1 218 ? -10.167 0.642 6.710 1.00 85.38 218 ALA A O 1
ATOM 1717 N N . GLY A 1 219 ? -9.122 -1.290 6.257 1.00 76.19 219 GLY A N 1
ATOM 1718 C CA . GLY A 1 219 ? -9.190 -1.855 7.595 1.00 76.19 219 GLY A CA 1
ATOM 1719 C C . GLY A 1 219 ? -10.474 -2.657 7.792 1.00 76.19 219 GLY A C 1
ATOM 1720 O O . GLY A 1 219 ? -11.583 -2.180 7.565 1.00 76.19 219 GLY A O 1
ATOM 1721 N N . ASN A 1 220 ? -10.318 -3.895 8.243 1.00 67.56 220 ASN A N 1
ATOM 1722 C CA . ASN A 1 220 ? -11.398 -4.780 8.685 1.00 67.56 220 ASN A CA 1
ATOM 1723 C C . ASN A 1 220 ? -11.461 -4.884 10.219 1.00 67.56 220 ASN A C 1
ATOM 1725 O O . ASN A 1 220 ? -12.199 -5.715 10.745 1.00 67.56 220 ASN A O 1
ATOM 1729 N N . TRP A 1 221 ? -10.690 -4.041 10.917 1.00 62.97 221 TRP A N 1
ATOM 1730 C CA . TRP A 1 221 ? -10.717 -3.861 12.364 1.00 62.97 221 TRP A CA 1
ATOM 1731 C C . TRP A 1 221 ? -12.091 -3.342 12.736 1.00 62.97 221 TRP A C 1
ATOM 1733 O O . TRP A 1 221 ? -12.405 -2.159 12.605 1.00 62.97 221 TRP A O 1
ATOM 1743 N N . VAL A 1 222 ? -12.948 -4.287 13.088 1.00 51.56 222 VAL A N 1
ATOM 1744 C CA . VAL A 1 222 ? -14.286 -4.016 13.568 1.00 51.56 222 VAL A CA 1
ATOM 1745 C C . VAL A 1 222 ? -14.177 -3.088 14.778 1.00 51.56 222 VAL A C 1
ATOM 1747 O O . VAL A 1 222 ? -13.208 -3.146 15.535 1.00 51.56 222 VAL A O 1
ATOM 1750 N N . TYR A 1 223 ? -15.211 -2.284 14.999 1.00 51.06 223 TYR A N 1
ATOM 1751 C CA . TYR A 1 223 ? -15.673 -2.014 16.354 1.00 51.06 223 TYR A CA 1
ATOM 1752 C C . TYR A 1 223 ? -15.685 -3.335 17.144 1.00 51.06 223 TYR A C 1
ATOM 1754 O O . TYR A 1 223 ? -16.639 -4.099 17.079 1.00 51.06 223 TYR A O 1
ATOM 1762 N N . SER A 1 224 ? -14.605 -3.660 17.850 1.00 49.22 224 SER A N 1
ATOM 1763 C CA . SER A 1 224 ? -14.495 -4.899 18.628 1.00 49.22 224 SER A CA 1
ATOM 1764 C C . SER A 1 224 ? -15.416 -4.897 19.852 1.00 49.22 224 SER A C 1
ATOM 1766 O O . SER A 1 224 ? -15.494 -5.900 20.554 1.00 49.22 224 SER A O 1
ATOM 1768 N N . ILE A 1 225 ? -16.153 -3.802 20.080 1.00 54.47 225 ILE A N 1
ATOM 1769 C CA . ILE A 1 225 ? -17.251 -3.740 21.040 1.00 54.47 225 ILE A CA 1
ATOM 1770 C C . ILE A 1 225 ? -18.546 -4.108 20.329 1.00 54.47 225 ILE A C 1
ATOM 1772 O O . ILE A 1 225 ? -19.183 -3.279 19.677 1.00 54.47 225 ILE A O 1
ATOM 1776 N N . TRP A 1 226 ? -18.951 -5.354 20.514 1.00 64.38 226 TRP A N 1
ATOM 1777 C CA . TRP A 1 226 ? -20.301 -5.797 20.221 1.00 64.38 226 TRP A CA 1
ATOM 1778 C C . TRP A 1 226 ? -21.062 -5.874 21.536 1.00 64.38 226 TRP A C 1
ATOM 1780 O O . TRP A 1 226 ? -20.624 -6.529 22.477 1.00 64.38 226 TRP A O 1
ATOM 1790 N N . LEU A 1 227 ? -22.196 -5.183 21.611 1.00 68.25 227 LEU A N 1
ATOM 1791 C CA . LEU A 1 227 ? -23.114 -5.321 22.734 1.00 68.25 227 LEU A CA 1
ATOM 1792 C C . LEU A 1 227 ? -24.079 -6.455 22.401 1.00 68.25 227 LEU A C 1
ATOM 1794 O O . LEU A 1 227 ? -25.090 -6.249 21.728 1.00 68.25 227 LEU A O 1
ATOM 1798 N N . PHE A 1 228 ? -23.729 -7.663 22.832 1.00 74.00 228 PHE A N 1
ATOM 1799 C CA . PHE A 1 228 ? -24.629 -8.804 22.767 1.00 74.00 228 PHE A CA 1
ATOM 1800 C C . PHE A 1 228 ? -25.605 -8.755 23.942 1.00 74.00 228 PHE A C 1
ATOM 1802 O O . PHE A 1 228 ? -25.244 -8.388 25.059 1.00 74.00 228 PHE A O 1
ATOM 1809 N N . ARG A 1 229 ? -26.865 -9.093 23.672 1.00 81.81 229 ARG A N 1
ATOM 1810 C CA . ARG A 1 229 ? -27.881 -9.281 24.706 1.00 81.81 229 ARG A CA 1
ATOM 1811 C C . ARG A 1 229 ? -27.934 -10.766 25.066 1.00 81.81 229 ARG A C 1
ATOM 1813 O O . ARG A 1 229 ? -27.954 -11.594 24.157 1.00 81.81 229 ARG A O 1
ATOM 1820 N N . ASP A 1 230 ? -28.021 -11.071 26.357 1.00 83.25 230 ASP A N 1
ATOM 1821 C CA . ASP A 1 230 ? -28.205 -12.429 26.879 1.00 83.25 230 ASP A CA 1
ATOM 1822 C C . ASP A 1 230 ? -27.168 -13.415 26.294 1.00 83.25 230 ASP A C 1
ATOM 1824 O O . ASP A 1 230 ? -25.981 -13.106 26.210 1.00 83.25 230 ASP A O 1
ATOM 1828 N N . GLU A 1 231 ? -27.615 -14.588 25.843 1.00 83.75 231 GLU A N 1
ATOM 1829 C CA . GLU A 1 231 ? -26.783 -15.647 25.260 1.00 83.75 231 GLU A CA 1
ATOM 1830 C C . GLU A 1 231 ? -26.480 -15.445 23.762 1.00 83.75 231 GLU A C 1
ATOM 1832 O O . GLU A 1 231 ? -26.073 -16.387 23.080 1.00 83.75 231 GLU A O 1
ATOM 1837 N N . ALA A 1 232 ? -26.699 -14.251 23.192 1.00 84.00 232 ALA A N 1
ATOM 1838 C CA . ALA A 1 232 ? -26.536 -14.043 21.749 1.00 84.00 232 ALA A CA 1
ATOM 1839 C C . ALA A 1 232 ? -25.104 -14.323 21.259 1.00 84.00 232 ALA A C 1
ATOM 1841 O O . ALA A 1 232 ? -24.935 -14.876 20.172 1.00 84.00 232 ALA A O 1
ATOM 1842 N N . GLU A 1 233 ? -24.081 -14.003 22.060 1.00 81.44 233 GLU A N 1
ATOM 1843 C CA . GLU A 1 233 ? -22.684 -14.330 21.740 1.00 81.44 233 GLU A CA 1
ATOM 1844 C C . GLU A 1 233 ? -22.480 -15.849 21.626 1.00 81.44 233 GLU A C 1
ATOM 1846 O O . GLU A 1 233 ? -21.916 -16.341 20.647 1.00 81.44 233 GLU A O 1
ATOM 1851 N N . GLU A 1 234 ? -23.004 -16.608 22.588 1.00 82.62 234 GLU A N 1
ATOM 1852 C CA . GLU A 1 234 ? -22.906 -18.067 22.605 1.00 82.62 234 GLU A CA 1
ATOM 1853 C C . GLU A 1 234 ? -23.735 -18.711 21.494 1.00 82.62 234 GLU A C 1
ATOM 1855 O O . GLU A 1 234 ? -23.300 -19.678 20.871 1.00 82.62 234 GLU A O 1
ATOM 1860 N N . ALA A 1 235 ? -24.924 -18.175 21.210 1.00 84.50 235 ALA A N 1
ATOM 1861 C CA . ALA A 1 235 ? -25.765 -18.629 20.112 1.00 84.50 235 ALA A CA 1
ATOM 1862 C C . ALA A 1 235 ? -25.047 -18.468 18.765 1.00 84.50 235 ALA A C 1
ATOM 1864 O O . ALA A 1 235 ? -25.029 -19.409 17.971 1.00 84.50 235 ALA A O 1
ATOM 1865 N N . ILE A 1 236 ? -24.395 -17.322 18.538 1.00 80.62 236 ILE A N 1
ATOM 1866 C CA . ILE A 1 236 ? -23.568 -17.083 17.349 1.00 80.62 236 ILE A CA 1
ATOM 1867 C C . ILE A 1 236 ? -22.391 -18.059 17.317 1.00 80.62 236 ILE A C 1
ATOM 1869 O O . ILE A 1 236 ? -22.177 -18.702 16.294 1.00 80.62 236 ILE A O 1
ATOM 1873 N N . ALA A 1 237 ? -21.670 -18.233 18.427 1.00 79.75 237 ALA A N 1
ATOM 1874 C CA . ALA A 1 237 ? -20.537 -19.156 18.496 1.00 79.75 237 ALA A CA 1
ATOM 1875 C C . ALA A 1 237 ? -20.933 -20.623 18.227 1.00 79.75 237 ALA A C 1
ATOM 1877 O O . ALA A 1 237 ? -20.144 -21.375 17.660 1.00 79.75 237 ALA A O 1
ATOM 1878 N N . ARG A 1 238 ? -22.154 -21.034 18.601 1.00 83.50 238 ARG A N 1
ATOM 1879 C CA . ARG A 1 238 ? -22.696 -22.378 18.333 1.00 83.50 238 ARG A CA 1
ATOM 1880 C C . ARG A 1 238 ? -23.147 -22.568 16.881 1.00 83.50 238 ARG A C 1
ATOM 1882 O O . ARG A 1 238 ? -23.076 -23.684 16.375 1.00 83.50 238 ARG A O 1
ATOM 1889 N N . GLN A 1 239 ? -23.650 -21.517 16.231 1.00 84.94 239 GLN A N 1
ATOM 1890 C CA . GLN A 1 239 ? -24.294 -21.611 14.911 1.00 84.94 239 GLN A CA 1
ATOM 1891 C C . GLN A 1 239 ? -23.397 -21.181 13.747 1.00 84.94 239 GLN A C 1
ATOM 1893 O O . GLN A 1 239 ? -23.621 -21.602 12.612 1.00 84.94 239 GLN A O 1
ATOM 1898 N N . VAL A 1 240 ? -22.394 -20.344 13.999 1.00 81.12 240 VAL A N 1
ATOM 1899 C CA . VAL A 1 240 ? -21.485 -19.835 12.973 1.00 81.12 240 VAL A CA 1
ATOM 1900 C C . VAL A 1 240 ? -20.185 -20.619 13.028 1.00 81.12 240 VAL A C 1
ATOM 1902 O O . VAL A 1 240 ? -19.448 -20.563 14.008 1.00 81.12 240 VAL A O 1
ATOM 1905 N N . THR A 1 241 ? -19.865 -21.323 11.943 1.00 81.06 241 THR A N 1
ATOM 1906 C CA . THR A 1 241 ? -18.546 -21.939 11.790 1.00 81.06 241 THR A CA 1
ATOM 1907 C C . THR A 1 241 ? -17.499 -20.845 11.609 1.00 81.06 241 THR A C 1
ATOM 1909 O O . THR A 1 241 ? -17.404 -20.226 10.549 1.00 81.06 241 THR A O 1
ATOM 1912 N N . THR A 1 242 ? -16.707 -20.598 12.648 1.00 72.88 242 THR A N 1
ATOM 1913 C CA . THR A 1 242 ? -15.572 -19.678 12.604 1.00 72.88 242 THR A CA 1
ATOM 1914 C C . THR A 1 242 ? -14.264 -20.448 12.435 1.00 72.88 242 THR A C 1
ATOM 1916 O O . THR A 1 242 ? -14.134 -21.600 12.842 1.00 72.88 242 THR A O 1
ATOM 1919 N N . THR A 1 243 ? -13.257 -19.812 11.833 1.00 72.38 243 THR A N 1
ATOM 1920 C CA . THR A 1 243 ? -11.902 -20.387 11.739 1.00 72.38 243 THR A CA 1
ATOM 1921 C C . THR A 1 243 ? -11.195 -20.438 13.094 1.00 72.38 243 THR A C 1
ATOM 1923 O O . THR A 1 243 ? -10.249 -21.201 13.266 1.00 72.38 243 THR A O 1
ATOM 1926 N N . SER A 1 244 ? -11.630 -19.611 14.047 1.00 75.31 244 SER A N 1
ATOM 1927 C CA . SER A 1 244 ? -11.144 -19.573 15.425 1.00 75.31 244 SER A CA 1
ATOM 1928 C C . SER A 1 244 ? -12.246 -19.094 16.384 1.00 75.31 244 SER A C 1
ATOM 1930 O O . SER A 1 244 ? -13.153 -18.369 15.960 1.00 75.31 244 SER A O 1
ATOM 1932 N N . PRO A 1 245 ? -12.203 -19.476 17.676 1.00 77.75 245 PRO A N 1
ATOM 1933 C CA . PRO A 1 245 ? -13.117 -18.947 18.691 1.00 77.75 245 PRO A CA 1
ATOM 1934 C C . PRO A 1 245 ? -12.982 -17.426 18.859 1.00 77.75 245 PRO A C 1
ATOM 1936 O O . PRO A 1 245 ? -11.983 -16.838 18.447 1.00 77.75 245 PRO A O 1
ATOM 1939 N N . LEU A 1 246 ? -13.939 -16.773 19.520 1.00 76.75 246 LEU A N 1
ATOM 1940 C CA . LEU A 1 246 ? -13.798 -15.358 19.891 1.00 76.75 246 LEU A CA 1
ATOM 1941 C C . LEU A 1 246 ? -12.609 -15.144 20.843 1.00 76.75 246 LEU A C 1
ATOM 1943 O O . LEU A 1 246 ? -12.207 -16.055 21.569 1.00 76.75 246 LEU A O 1
ATOM 1947 N N . LEU A 1 247 ? -12.047 -13.931 20.850 1.00 76.12 247 LEU A N 1
ATOM 1948 C CA . LEU A 1 247 ? -10.852 -13.601 21.637 1.00 76.12 247 LEU A CA 1
ATOM 1949 C C . LEU A 1 247 ? -10.979 -13.966 23.135 1.00 76.12 247 LEU A C 1
ATOM 1951 O O . LEU A 1 247 ? -10.045 -14.587 23.643 1.00 76.12 247 LEU A O 1
ATOM 1955 N N . PRO A 1 248 ? -12.106 -13.709 23.838 1.00 79.38 248 PRO A N 1
ATOM 1956 C CA . PRO A 1 248 ? -12.274 -14.170 25.218 1.00 79.38 248 PRO A CA 1
ATOM 1957 C C . PRO A 1 248 ? -12.145 -15.693 25.365 1.00 79.38 248 PRO A C 1
ATOM 1959 O O . PRO A 1 248 ? -11.465 -16.173 26.267 1.00 79.38 248 PRO A O 1
ATOM 1962 N N . ALA A 1 249 ? -12.741 -16.464 24.449 1.00 81.38 249 ALA A N 1
ATOM 1963 C CA . ALA A 1 249 ? -12.685 -17.924 24.471 1.00 81.38 249 ALA A CA 1
ATOM 1964 C C . ALA A 1 249 ? -11.273 -18.462 24.184 1.00 81.38 249 ALA A C 1
ATOM 1966 O O . ALA A 1 249 ? -10.862 -19.445 24.796 1.00 81.38 249 ALA A O 1
ATOM 1967 N N . GLN A 1 250 ? -10.511 -17.803 23.303 1.00 84.69 250 GLN A N 1
ATOM 1968 C CA . GLN A 1 250 ? -9.102 -18.140 23.065 1.00 84.69 250 GLN A CA 1
ATOM 1969 C C . GLN A 1 250 ? -8.239 -17.872 24.308 1.00 84.69 250 GLN A C 1
ATOM 1971 O O . GLN A 1 250 ? -7.391 -18.689 24.664 1.00 84.69 250 GLN A O 1
ATOM 1976 N N . LEU A 1 251 ? -8.476 -16.747 24.992 1.00 87.38 251 LEU A N 1
ATOM 1977 C CA . LEU A 1 251 ? -7.708 -16.326 26.166 1.00 87.38 251 LEU A CA 1
ATOM 1978 C C . LEU A 1 251 ? -8.090 -17.071 27.452 1.00 87.38 251 LEU A C 1
ATOM 1980 O O . LEU A 1 251 ? -7.278 -17.122 28.372 1.00 87.38 251 LEU A O 1
ATOM 1984 N N . LYS A 1 252 ? -9.278 -17.685 27.515 1.00 89.38 252 LYS A N 1
ATOM 1985 C CA . LYS A 1 252 ? -9.782 -18.423 28.690 1.00 89.38 252 LYS A CA 1
ATOM 1986 C C . LYS A 1 252 ? -8.864 -19.558 29.148 1.00 89.38 252 LYS A C 1
ATOM 1988 O O . LYS A 1 252 ? -8.856 -19.902 30.323 1.00 89.38 252 LYS A O 1
ATOM 1993 N N . ASN A 1 253 ? -8.074 -20.119 28.235 1.00 87.31 253 ASN A N 1
ATOM 1994 C CA . ASN A 1 253 ? -7.099 -21.162 28.559 1.00 87.31 253 ASN A CA 1
ATOM 1995 C C . ASN A 1 253 ? -5.795 -20.608 29.163 1.00 87.31 253 ASN A C 1
ATOM 1997 O O . ASN A 1 253 ? -4.964 -21.386 29.623 1.00 87.31 253 ASN A O 1
ATOM 2001 N N . MET A 1 254 ? -5.589 -19.288 29.124 1.00 91.94 254 MET A N 1
ATOM 2002 C CA . MET A 1 254 ? -4.347 -18.620 29.530 1.00 91.94 254 MET A CA 1
ATOM 2003 C C . MET A 1 254 ? -4.538 -17.647 30.698 1.00 91.94 254 MET A C 1
ATOM 2005 O O . MET A 1 254 ? -3.595 -17.421 31.452 1.00 91.94 254 MET A O 1
ATOM 2009 N N . TYR A 1 255 ? -5.729 -17.065 30.841 1.00 93.38 255 TYR A N 1
ATOM 2010 C CA . TYR A 1 255 ? -6.010 -15.985 31.783 1.00 93.38 255 TYR A CA 1
ATOM 2011 C C . TYR A 1 255 ? -7.360 -16.185 32.477 1.00 93.38 255 TYR A C 1
ATOM 2013 O O . TYR A 1 255 ? -8.284 -16.775 31.915 1.00 93.38 255 TYR A O 1
ATOM 2021 N N . ASP A 1 256 ? -7.482 -15.659 33.694 1.00 92.69 256 ASP A N 1
ATOM 2022 C CA . ASP A 1 256 ? -8.754 -15.583 34.409 1.00 92.69 256 ASP A CA 1
ATOM 2023 C C . ASP A 1 256 ? -9.704 -14.538 33.772 1.00 92.69 256 ASP A C 1
ATOM 2025 O O . ASP A 1 256 ? -9.252 -13.651 33.036 1.00 92.69 256 ASP A O 1
ATOM 2029 N N . PRO A 1 257 ? -11.024 -14.616 34.034 1.00 87.12 257 PRO A N 1
ATOM 2030 C CA . PRO A 1 257 ? -12.016 -13.730 33.417 1.00 87.12 257 PRO A CA 1
ATOM 2031 C C . PRO A 1 257 ? -11.773 -12.228 33.633 1.00 87.12 257 PRO A C 1
ATOM 2033 O O . PRO A 1 257 ? -12.006 -11.434 32.714 1.00 87.12 257 PRO A O 1
ATOM 2036 N N . ASP A 1 258 ? -11.276 -11.828 34.805 1.00 89.75 258 ASP A N 1
ATOM 2037 C CA . ASP A 1 258 ? -11.031 -10.418 35.125 1.00 89.75 258 ASP A CA 1
ATOM 2038 C C . ASP A 1 258 ? -9.823 -9.896 34.341 1.00 89.75 258 ASP A C 1
ATOM 2040 O O . ASP A 1 258 ? -9.866 -8.804 33.760 1.00 89.75 258 ASP A O 1
ATOM 2044 N N . THR A 1 259 ? -8.767 -10.708 34.233 1.00 89.25 259 THR A N 1
ATOM 2045 C CA . THR A 1 259 ? -7.605 -10.404 33.394 1.00 89.25 259 THR A CA 1
ATOM 2046 C C . THR A 1 259 ? -7.990 -10.295 31.920 1.00 89.25 259 THR A C 1
ATOM 2048 O O . THR A 1 259 ? -7.570 -9.344 31.258 1.00 89.25 259 THR A O 1
ATOM 2051 N N . ILE A 1 260 ? -8.826 -11.199 31.397 1.00 85.19 260 ILE A N 1
ATOM 2052 C CA . ILE A 1 260 ? -9.318 -11.137 30.007 1.00 85.19 260 ILE A CA 1
ATOM 2053 C C . ILE A 1 260 ? -10.082 -9.837 29.766 1.00 85.19 260 ILE A C 1
ATOM 2055 O O . ILE A 1 260 ? -9.784 -9.115 28.814 1.00 85.19 260 ILE A O 1
ATOM 2059 N N . THR A 1 261 ? -11.020 -9.503 30.651 1.00 82.56 261 THR A N 1
ATOM 2060 C CA . THR A 1 261 ? -11.819 -8.272 30.564 1.00 82.56 261 THR A CA 1
ATOM 2061 C C . THR A 1 261 ? -10.924 -7.031 30.585 1.00 82.56 261 THR A C 1
ATOM 2063 O O . THR A 1 261 ? -11.052 -6.141 29.743 1.00 82.56 261 THR A O 1
ATOM 2066 N N . SER A 1 262 ? -9.944 -6.999 31.491 1.00 81.94 262 SER A N 1
ATOM 2067 C CA . SER A 1 262 ? -8.961 -5.916 31.599 1.00 81.94 262 SER A CA 1
ATOM 2068 C C . SER A 1 262 ? -8.090 -5.776 30.344 1.00 81.94 262 SER A C 1
ATOM 2070 O O . SER A 1 262 ? -7.865 -4.661 29.865 1.00 81.94 262 SER A O 1
ATOM 2072 N N . LEU A 1 263 ? -7.622 -6.890 29.770 1.00 76.94 263 LEU A N 1
ATOM 2073 C CA . LEU A 1 263 ? -6.844 -6.897 28.528 1.00 76.94 263 LEU A CA 1
ATOM 2074 C C . LEU A 1 263 ? -7.666 -6.368 27.349 1.00 76.94 263 LEU A C 1
ATOM 2076 O O . LEU A 1 263 ? -7.177 -5.521 26.602 1.00 76.94 263 LEU A O 1
ATOM 2080 N N . LEU A 1 264 ? -8.920 -6.803 27.215 1.00 74.50 264 LEU A N 1
ATOM 2081 C CA . LEU A 1 264 ? -9.822 -6.335 26.162 1.00 74.50 264 LEU A CA 1
ATOM 2082 C C . LEU A 1 264 ? -10.108 -4.835 26.288 1.00 74.50 264 LEU A C 1
ATOM 2084 O O . LEU A 1 264 ? -10.060 -4.121 25.288 1.00 74.50 264 LEU A O 1
ATOM 2088 N N . HIS A 1 265 ? -10.309 -4.326 27.507 1.00 71.31 265 HIS A N 1
ATOM 2089 C CA . HIS A 1 265 ? -10.499 -2.892 27.743 1.00 71.31 265 HIS A CA 1
ATOM 2090 C C . HIS A 1 265 ? -9.278 -2.053 27.337 1.00 71.31 265 HIS A C 1
ATOM 2092 O O . HIS A 1 265 ? -9.443 -0.955 26.813 1.00 71.31 265 HIS A O 1
ATOM 2098 N N . LYS A 1 266 ? -8.053 -2.561 27.521 1.00 65.00 266 LYS A N 1
ATOM 2099 C CA . LYS A 1 266 ? -6.817 -1.846 27.143 1.00 65.00 266 LYS A CA 1
ATOM 2100 C C . LYS A 1 266 ? -6.575 -1.767 25.637 1.00 65.00 266 LYS A C 1
ATOM 2102 O O . LYS A 1 266 ? -5.840 -0.891 25.200 1.00 65.00 266 LYS A O 1
ATOM 2107 N N . VAL A 1 267 ? -7.150 -2.685 24.866 1.00 57.94 267 VAL A N 1
ATOM 2108 C CA . VAL A 1 267 ? -7.020 -2.735 23.399 1.00 57.94 267 VAL A CA 1
ATOM 2109 C C . VAL A 1 267 ? -8.088 -1.874 22.705 1.00 57.94 267 VAL A C 1
ATOM 2111 O O . VAL A 1 267 ? -8.022 -1.629 21.503 1.00 57.94 267 VAL A O 1
ATOM 2114 N N . ILE A 1 268 ? -9.100 -1.426 23.451 1.00 52.25 268 ILE A N 1
ATOM 2115 C CA . ILE A 1 268 ? -10.299 -0.796 22.896 1.00 52.25 268 ILE A CA 1
ATOM 2116 C C . ILE A 1 268 ? -10.492 0.664 23.382 1.00 52.25 268 ILE A C 1
ATOM 2118 O O . ILE A 1 268 ? -11.239 1.405 22.741 1.00 52.25 268 ILE A O 1
ATOM 2122 N N . ALA A 1 269 ? -9.797 1.113 24.440 1.00 42.78 269 ALA A N 1
ATOM 2123 C CA . ALA A 1 269 ? -9.940 2.452 25.046 1.00 42.78 269 ALA A CA 1
ATOM 2124 C C . ALA A 1 269 ? -8.779 3.438 24.775 1.00 42.78 269 ALA A C 1
ATOM 2126 O O . ALA A 1 269 ? -7.598 3.088 25.005 1.00 42.78 269 ALA A O 1
#

Sequence (269 aa):
PLLLLLGLNDRAAFLASRPEHYLIGLTCFLFPADSLAGAKLVWLGIWFWAATSKLNHHFPSVITVMLSNSGLIRSTWLRRRLYRHFPDDLRPSRLATTLAHAGTVTEYLFPLLLLFGGLSTGRIFGLASPITLLGLLLMTGFHAFITSNFPMAVPLEWNVMMVYGGYLLFGYHAGVWPFGLSSPWLAAALFLALVVVPAAGNLWPGWISFLLGMRFYAGNWVYSIWLFRDEAEEAIARQVTTTSPLLPAQLKNMYDPDTITSLLHKVIA

pLDDT: mean 88.41, std 10.57, range [42.78, 98.31]

Secondary structure (DSSP, 8-state):
-HHHHHHHH-HHHHHHT-HHHHHHHHHHTTSGGGHHHHHHHHHHHHHHHHHHHT-SSSHHHHHHHHHHTBSS---HHHHHHTEEETTTEEEEPHHHHHHHHHHHHHHHHHHHHHHHHTT----BTTTB-HHHHHHHHHHHHHHHHHHHB--SS--HHHHHHHHHHIIIIIIITTTS-TT----HHHHHHHHIIIIIHHHHHHH-TTTS-TTTTTGGGG-----S-----TTHHHHHHHHS--SS--HHHHHTTTS-HHHHHHHHHHHH-